Protein 9DTW (pdb70)

GO terms:
  GO:0004155 6,7-dihydropteridine reductase activity (F, IDA)
  GO:0004155 6,7-dihydropteridine reductase activity (F, EXP)
  GO:0004155 6,7-dihydropteridine reductase activity (F, TAS)
  GO:0051066 dihydrobiopterin metabolic process (P, TAS)
  GO:0006520 amino acid metabolic process (P, TAS)
  GO:0005739 mitochondrion (C, HTP)
  GO:0005829 cytosol (C, TAS)
  GO:0005737 cytoplasm (C, IDA)
  GO:0009055 electron transfer activity (F, TAS)
  GO:0070062 extracellular exosome (C, HDA)

Sequence (342 aa):
ARRRVLVYGGRGALGSRCVQAFRARNWWVASVDVVENEEASASIIVKMTDSFTEQADQVTAEVGKLLGEEKVDAILCVAGGWAGGNAKSKSLFKNCDLMWKQSIWTSTISSHLATKHLKEGGLLTLAGAKAALDGTPGMIGYGMAKGAVHQLCQSLAGKNSGMPPGAAAIAVLPVTLDTPMNRKSMPEADFSSWTPLEFLVETFHDWITGKNRPSSGSLIQVVTTEGRTELTPAYFGVQVETISPGDGRTFPKRGQTCVVHYTGMLEDGKKFDSSRDRNKPFKFMLGKQEVIRGWEEEGVAQMSVGQRAKLTISPDYAYGATGHPGIIPPHATLVFDVELLKLE

Radius of gyration: 20.74 Å; Cα contacts (8 Å, |Δi|>4): 786; chains: 2; bounding box: 37×55×55 Å

InterPro domains:
  IPR002347 Short-chain dehydrogenase/reductase SDR [PF00106] (13-194)
  IPR020904 Short-chain dehydrogenase/reductase, conserved site [PS00061] (137-165)
  IPR036291 NAD(P)-binding domain superfamily [SSF51735] (10-230)

B-factor: mean 32.88, std 10.41, range [16.03, 82.31]

Solvent-accessible surface area: 16368 Å² total; per-residue (Å²): 51,156,52,0,0,0,5,6,0,116,36,47,19,1,24,88,0,0,73,28,0,88,93,115,118,18,71,0,0,0,0,24,80,21,17,5,152,86,15,54,24,21,7,1,11,88,125,29,123,46,66,91,70,13,14,100,36,0,22,68,29,0,19,146,59,9,41,167,93,92,0,25,0,1,0,1,22,21,38,27,154,17,20,22,78,69,166,39,189,46,28,167,100,22,6,56,62,4,92,45,65,2,55,30,16,3,58,4,0,8,92,0,0,45,88,10,3,62,129,34,4,0,0,1,1,20,4,2,75,42,17,61,113,70,19,104,45,41,46,6,29,8,115,0,10,22,43,1,2,90,37,0,54,52,14,45,35,181,140,40,42,29,20,89,65,15,5,0,0,0,8,0,23,91,30,32,30,12,101,63,41,108,115,76,92,79,162,39,81,60,38,47,10,1,37,7,94,55,1,4,82,13,2,26,40,5,14,69,53,119,120,62,28,84,39,10,19,1,7,22,1,48,6,67,133,49,155,23,106,62,60,65,16,189,152,50,18,93,46,109,84,81,46,110,23,54,54,189,55,84,17,133,136,47,54,20,0,2,0,26,25,27,0,35,24,132,120,45,114,99,33,38,4,2,82,97,133,142,147,43,74,107,4,35,8,7,110,142,77,32,30,141,0,9,50,76,0,0,43,91,0,4,34,38,17,83,0,71,0,30,0,24,35,108,35,10,45,10,69,40,0,19,75,90,71,6,57,76,135,13,29,0,21,15,24,0,43,0,59,102,31,104

Secondary structure (DSSP, 8-state):
--EEEEETTTSHHHHHHHHHHHHTT-EEEEEESS--TTSSEEEEPPP-S-HHHHHHHHHHHHHHHHTT--EEEEEE-------B-TT-TTHHHHHHHHIIIIIIHHHHHHHHHHHHEEEEEEEEEE--GGGGS--TTBHHHHHHHHHHHHHHHHHHSTTSSPPTT-EEEEEEES-EE-HHHHHHSTTS-GGGSEEHHHHHHHHHHHHHTSSPPPTT-EEEEEEETTEEEEEEE--/-EEEEEEE---SS----TTPEEEEEEEEEETT--EEEEGGGGT--EEEETTSS-S-HHHHHHHTT--TT-EEEEEE-GGGTTTTT-BTTTB-TT--EEEEEEEEEE-

Foldseek 3Di:
DAEEEEEACVDQLNVVLLVVCVVVVHQYEYEECDADVSHNYYHHFDDDPDLCVRLVRVLVVVCVVQVQAAGQEYEHAWADADWAAPVDPCVVVLLSRRCVGAVSSLVSSLVCQLRGHDAQHEYEGEAAPVLVDDDRTHHSNSVRRVVSLVVQQLCLDDPSSHHHNYAYEYEHEHAADDPVCCVVPVPDDCQFHHYSVVVSVVVVCCSVVHPNDHRSWHWYWTGDRNDTDTDTDDD/DKDKAFPDAAPVPAADDAPKKWWKWKWKAFPVRHTQDTVVVVVGTDIDGAPPPPFFQQCNVHRRPGHAQIWIKMWAWCNRHVAQPFDPPGGHGRITMIMTMHRHDID

Nearest PDB structures (foldseek):
  1dhr-assembly1_A  TM=1.002E+00  e=6.378E-47  Rattus norvegicus
  1hdr-assembly1_A-2  TM=1.001E+00  e=1.114E-46  Homo sapiens
  1ooe-assembly1_B  TM=9.737E-01  e=4.172E-34  Caenorhabditis elegans
  8b5t-assembly1_A  TM=9.105E-01  e=4.402E-26  Leishmania major
  8b5t-assembly2_C  TM=9.312E-01  e=1.263E-25  Leishmania major

Organism: Homo sapiens (NCBI:txid9606)

Structure (mmCIF, N/CA/C/O backbone):
data_9DTW
#
_entry.id   9DTW
#
_cell.length_a   109.937
_cell.length_b   61.416
_cell.length_c   69.971
_cell.angle_alpha   90.00
_cell.angle_beta   90.00
_cell.angle_gamma   90.00
#
_symmetry.space_group_name_H-M   'P 21 21 2'
#
loop_
_entity.id
_entity.type
_entity.pdbx_description
1 polymer 'Dihydropteridine reductase'
2 polymer 'Peptidyl-prolyl cis-trans isomerase FKBP1A'
3 non-polymer GLYCEROL
4 non-polymer 'CHLORIDE ION'
5 non-polymer (2S)-N-[(2R)-1-({[(1R)-6-(4-[(4S)-5,6-dihydro[1,2,4]triazolo[1,5-a]pyrazin-7(8H)-yl]-6-{[(1S)-3-methyl-1-(1H-1,2,4-triazol-3-yl)butyl]amino}-1,3,5-triazin-2-yl)-6-azaspiro[2.5]octan-1-yl]methyl}amino)-4-(4-methoxyphenyl)-1-oxobutan-2-yl]-1-(3,3-dimethyl-2-oxopentanoyl)piperidine-2-carboxamide
6 water water
#
loop_
_atom_site.group_PDB
_atom_site.id
_atom_site.type_symbol
_atom_site.label_atom_id
_atom_site.label_alt_id
_atom_site.label_comp_id
_atom_site.label_asym_id
_atom_site.label_entity_id
_atom_site.label_seq_id
_atom_site.pdbx_PDB_ins_code
_atom_site.Cartn_x
_atom_site.Cartn_y
_atom_site.Cartn_z
_atom_site.occupancy
_atom_site.B_iso_or_equiv
_atom_site.auth_seq_id
_atom_site.auth_comp_id
_atom_site.auth_asym_id
_atom_site.auth_atom_id
_atom_site.pdbx_PDB_model_num
ATOM 1 N N . ALA A 1 11 ? -25.968 12.545 -28.367 1.00 41.09 10 ALA A N 1
ATOM 2 C CA . ALA A 1 11 ? -25.363 12.658 -27.043 1.00 45.82 10 ALA A CA 1
ATOM 3 C C . ALA A 1 11 ? -26.121 11.964 -25.914 1.00 46.53 10 ALA A C 1
ATOM 4 O O . ALA A 1 11 ? -27.085 11.234 -26.135 1.00 54.78 10 ALA A O 1
ATOM 10 N N . ARG A 1 12 ? -25.580 12.131 -24.709 1.00 45.06 11 ARG A N 1
ATOM 11 C CA A ARG A 1 12 ? -26.212 11.672 -23.500 0.74 39.43 11 ARG A CA 1
ATOM 12 C CA B ARG A 1 12 ? -26.201 11.647 -23.494 0.26 39.42 11 ARG A CA 1
ATOM 13 C C . ARG A 1 12 ? -25.516 12.207 -22.261 1.00 31.41 11 ARG A C 1
ATOM 14 O O . ARG A 1 12 ? -26.224 12.607 -21.372 1.00 28.32 11 ARG A O 1
ATOM 55 N N . ARG A 1 13 ? -24.148 12.294 -22.212 1.00 26.88 12 ARG A N 1
ATOM 56 C CA . ARG A 1 13 ? -23.456 12.974 -21.101 1.00 25.35 12 ARG A CA 1
ATOM 57 C C . ARG A 1 13 ? -22.538 14.084 -21.598 1.00 24.79 12 ARG A C 1
ATOM 58 O O . ARG A 1 13 ? -21.687 13.835 -22.452 1.00 22.92 12 ARG A O 1
ATOM 79 N N . VAL A 1 14 ? -22.690 15.275 -21.043 1.00 21.53 13 VAL A N 1
ATOM 80 C CA . VAL A 1 14 ? -21.853 16.422 -21.419 1.00 22.46 13 VAL A CA 1
ATOM 81 C C . VAL A 1 14 ? -21.355 17.065 -20.149 1.00 21.98 13 VAL A C 1
ATOM 82 O O . VAL A 1 14 ? -22.108 17.277 -19.205 1.00 22.26 13 VAL A O 1
ATOM 95 N N . LEU A 1 15 ? -20.068 17.479 -20.145 1.00 21.44 14 LEU A N 1
ATOM 96 C CA . LEU A 1 15 ? -19.489 18.285 -19.053 1.00 20.42 14 LEU A CA 1
ATOM 97 C C . LEU A 1 15 ? -19.264 19.679 -19.655 1.00 20.83 14 LEU A C 1
ATOM 98 O O . LEU A 1 15 ? -18.592 19.794 -20.705 1.00 22.16 14 LEU A O 1
ATOM 114 N N . VAL A 1 16 ? -19.826 20.735 -19.050 1.00 18.61 15 VAL A N 1
ATOM 115 C CA . VAL A 1 16 ? -19.678 22.108 -19.505 1.00 18.52 15 VAL A CA 1
ATOM 116 C C . VAL A 1 16 ? -18.716 22.756 -18.528 1.00 19.57 15 VAL A C 1
ATOM 117 O O . VAL A 1 16 ? -19.030 22.981 -17.346 1.00 19.85 15 VAL A O 1
ATOM 130 N N . TYR A 1 17 ? -17.474 23.026 -19.005 1.00 18.90 16 TYR A N 1
ATOM 131 C CA . TYR A 1 17 ? -16.392 23.596 -18.184 1.00 18.77 16 TYR A CA 1
ATOM 132 C C . TYR A 1 17 ? -16.487 25.105 -18.354 1.00 19.37 16 TYR A C 1
ATOM 133 O O . TYR A 1 17 ? -16.228 25.618 -19.473 1.00 21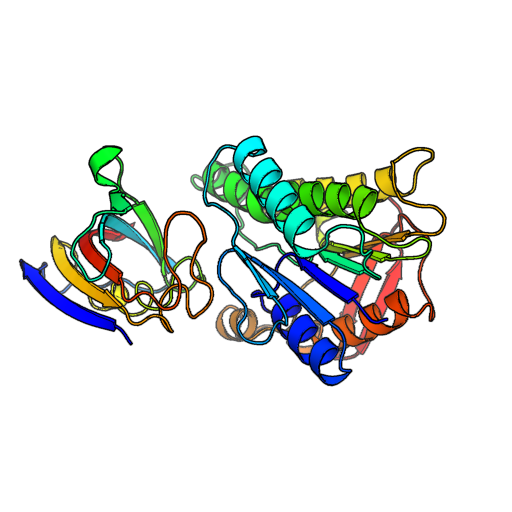.85 16 TYR A O 1
ATOM 151 N N . GLY A 1 18 ? -16.970 25.788 -17.292 1.00 19.04 17 GLY A N 1
ATOM 152 C CA . GLY A 1 18 ? -17.493 27.114 -17.431 1.00 19.15 17 GLY A CA 1
ATOM 153 C C . GLY A 1 18 ? -18.999 27.190 -17.471 1.00 21.07 17 GLY A C 1
ATOM 154 O O . GLY A 1 18 ? -19.588 28.091 -18.108 1.00 20.83 17 GLY A O 1
ATOM 158 N N . GLY A 1 19 ? -19.650 26.270 -16.761 1.00 19.77 18 GLY A N 1
ATOM 159 C CA . GLY A 1 19 ? -21.093 26.074 -16.876 1.00 21.69 18 GLY A CA 1
ATOM 160 C C . GLY A 1 19 ? -21.977 27.155 -16.337 1.00 19.69 18 GLY A C 1
ATOM 161 O O . GLY A 1 19 ? -23.183 27.098 -16.626 1.00 20.88 18 GLY A O 1
ATOM 165 N N . ARG A 1 20 ? -21.449 28.137 -15.614 1.00 20.07 19 ARG A N 1
ATOM 166 C CA . ARG A 1 20 ? -22.240 29.260 -15.171 1.00 22.88 19 ARG A CA 1
ATOM 167 C C . ARG A 1 20 ? -22.027 30.544 -15.939 1.00 25.17 19 ARG A C 1
ATOM 168 O O . ARG A 1 20 ? -22.754 31.524 -15.657 1.00 30.58 19 ARG A O 1
ATOM 189 N N . GLY A 1 21 ? -21.089 30.578 -16.859 1.00 23.09 20 GLY A N 1
ATOM 190 C CA . GLY A 1 21 ? -20.912 31.697 -17.773 1.00 25.95 20 GLY A CA 1
ATOM 191 C C . GLY A 1 21 ? -22.071 31.852 -18.725 1.00 24.61 20 GLY A C 1
ATOM 192 O O . GLY A 1 21 ? -22.997 31.068 -18.717 1.00 23.66 20 GLY A O 1
ATOM 196 N N . ALA A 1 22 ? -22.052 32.897 -19.539 1.00 25.70 21 ALA A N 1
ATOM 197 C CA . ALA A 1 22 ? -23.176 33.130 -20.449 1.00 24.14 21 ALA A CA 1
ATOM 198 C C . ALA A 1 22 ? -23.365 31.973 -21.415 1.00 26.00 21 ALA A C 1
ATOM 199 O O . ALA A 1 22 ? -24.442 31.369 -21.506 1.00 24.40 21 ALA A O 1
ATOM 206 N N . LEU A 1 23 ? -22.345 31.626 -22.178 1.00 24.54 22 LEU A N 1
ATOM 207 C CA . LEU A 1 23 ? -22.477 30.529 -23.116 1.00 22.09 22 LEU A CA 1
ATOM 208 C C . LEU A 1 23 ? -22.681 29.206 -22.371 1.00 22.40 22 LEU A C 1
ATOM 209 O O . LEU A 1 23 ? -23.540 28.369 -22.761 1.00 20.93 22 LEU A O 1
ATOM 225 N N . GLY A 1 24 ? -21.957 28.966 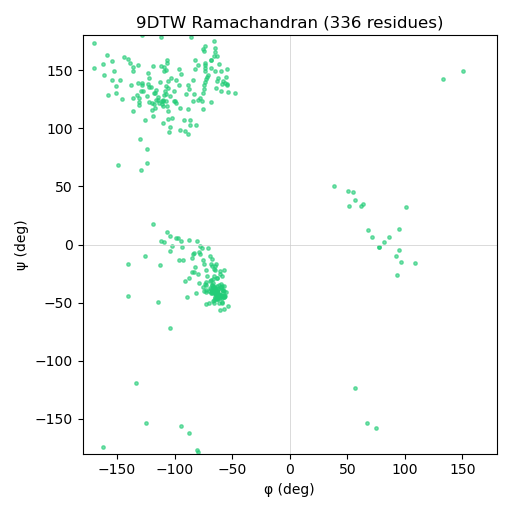-21.293 1.00 22.33 23 GLY A N 1
ATOM 226 C CA . GLY A 1 24 ? -22.096 27.698 -20.626 1.00 21.29 23 GLY A CA 1
ATOM 227 C C . GLY A 1 24 ? -23.458 27.513 -19.996 1.00 21.08 23 GLY A C 1
ATOM 228 O O . GLY A 1 24 ? -23.979 26.385 -20.076 1.00 22.02 23 GLY A O 1
ATOM 232 N N . SER A 1 25 ? -24.076 28.586 -19.507 1.00 21.54 24 SER A N 1
ATOM 233 C CA . SER A 1 25 ? -25.418 28.463 -18.950 1.00 21.25 24 SER A CA 1
ATOM 234 C C . SER A 1 25 ? -26.402 28.103 -20.041 1.00 23.62 24 SER A C 1
ATOM 235 O O . SER A 1 25 ? -27.337 27.280 -19.837 1.00 23.61 24 SER A O 1
ATOM 243 N N . ARG A 1 26 ? -26.244 28.667 -21.244 1.00 22.80 25 ARG A N 1
ATOM 244 C CA . ARG A 1 26 ? -27.143 28.291 -22.347 1.00 22.07 25 ARG A CA 1
ATOM 245 C C . ARG A 1 26 ? -26.943 26.851 -22.778 1.00 24.29 25 ARG A C 1
ATOM 246 O O . ARG A 1 26 ? -27.923 26.165 -23.133 1.00 26.23 25 ARG A O 1
ATOM 267 N N . CYS A 1 27 ? -25.733 26.356 -22.763 1.00 22.08 26 CYS A N 1
ATOM 268 C CA . CYS A 1 27 ? -25.470 24.965 -23.066 1.00 24.93 26 CYS A CA 1
ATOM 269 C C . CYS A 1 27 ? -26.162 24.063 -22.040 1.00 27.31 26 CYS A C 1
ATOM 270 O O . CYS A 1 27 ? -26.774 23.042 -22.410 1.00 24.16 26 CYS A O 1
ATOM 278 N N . VAL A 1 28 ? -26.050 24.401 -20.758 1.00 23.70 27 VAL A N 1
ATOM 279 C CA . VAL A 1 28 ? -26.691 23.580 -19.715 1.00 23.49 27 VAL A CA 1
ATOM 280 C C . VAL A 1 28 ? -28.181 23.546 -19.948 1.00 24.40 27 VAL A C 1
ATOM 281 O O . VAL A 1 28 ? -28.791 22.457 -19.994 1.00 25.92 27 VAL A O 1
ATOM 294 N N . GLN A 1 29 ? -28.761 24.691 -20.207 1.00 23.66 28 GLN A N 1
ATOM 295 C CA . GLN A 1 29 ? -30.228 24.728 -20.406 1.00 24.86 28 GLN A CA 1
ATOM 296 C C . GLN A 1 29 ? -30.628 23.934 -21.637 1.00 30.29 28 GLN A C 1
ATOM 297 O O . GLN A 1 29 ? -31.558 23.102 -21.614 1.00 27.51 28 GLN A O 1
ATOM 311 N N . ALA A 1 30 ? -29.933 24.131 -22.749 1.00 26.96 29 ALA A N 1
ATOM 312 C CA . ALA A 1 30 ? -30.392 23.508 -23.981 1.00 28.58 29 ALA A CA 1
ATOM 313 C C . ALA A 1 30 ? -30.220 22.017 -23.911 1.00 29.04 29 ALA A C 1
ATOM 314 O O . ALA A 1 30 ? -31.067 21.265 -24.420 1.00 30.29 29 ALA A O 1
ATOM 321 N N . PHE A 1 31 ? -29.164 21.546 -23.322 1.00 25.16 30 PHE A N 1
ATOM 322 C CA . PHE A 1 31 ? -28.827 20.142 -23.278 1.00 25.88 30 PHE A CA 1
ATOM 323 C C . PHE A 1 31 ? -29.722 19.438 -22.269 1.00 29.16 30 PHE A C 1
ATOM 324 O O . PHE A 1 31 ? -30.170 18.312 -22.544 1.00 27.03 30 PHE A O 1
ATOM 341 N N . ARG A 1 32 ? -30.027 20.109 -21.173 1.00 25.88 31 ARG A N 1
ATOM 342 C CA . ARG A 1 32 ? -31.043 19.528 -20.280 1.00 26.56 31 ARG A CA 1
ATOM 343 C C . ARG A 1 32 ? -32.391 19.465 -20.962 1.00 25.97 31 ARG A C 1
ATOM 344 O O . ARG A 1 32 ? -33.163 18.526 -20.694 1.00 28.32 31 ARG A O 1
ATOM 365 N N . ALA A 1 33 ? -32.758 20.437 -21.782 1.00 24.47 32 ALA A N 1
ATOM 366 C CA . ALA A 1 33 ? -34.049 20.368 -22.512 1.00 24.08 32 ALA A CA 1
ATOM 367 C C . ALA A 1 33 ? -34.120 19.157 -23.433 1.00 29.74 32 ALA A C 1
ATOM 368 O O . ALA A 1 33 ? -35.235 18.702 -23.776 1.00 30.81 32 ALA A O 1
ATOM 375 N N . ARG A 1 34 ? -32.994 18.644 -23.891 1.00 26.99 33 ARG A N 1
ATOM 376 C CA . ARG A 1 34 ? -32.913 17.412 -24.682 1.00 28.41 33 ARG A CA 1
ATOM 377 C C . ARG A 1 34 ? -32.802 16.178 -23.811 1.00 25.80 33 ARG A C 1
ATOM 378 O O . ARG A 1 34 ? -32.490 15.086 -24.309 1.00 28.83 33 ARG A O 1
ATOM 399 N N . ASN A 1 35 ? -32.870 16.364 -22.488 1.00 25.67 34 ASN A N 1
ATOM 400 C CA . ASN A 1 35 ? -32.762 15.287 -21.499 1.00 29.25 34 ASN A CA 1
ATOM 401 C C . ASN A 1 35 ? -31.436 14.595 -21.492 1.00 26.85 34 ASN A C 1
ATOM 402 O O . ASN A 1 35 ? -31.244 13.443 -21.074 1.00 29.99 34 ASN A O 1
ATOM 413 N N . TRP A 1 36 ? -30.350 15.381 -21.762 1.00 27.59 35 TRP A N 1
ATOM 414 C CA . TRP A 1 36 ? -29.011 14.916 -21.553 1.00 29.41 35 TRP A CA 1
ATOM 415 C C . TRP A 1 36 ? -28.580 15.062 -20.089 1.00 22.77 35 TRP A C 1
ATOM 416 O O . TRP A 1 36 ? -29.110 15.925 -19.369 1.00 25.80 35 TRP A O 1
ATOM 437 N N . TRP A 1 37 ? -27.706 14.221 -19.648 1.00 24.61 36 TRP A N 1
ATOM 438 C CA . TRP A 1 37 ? -27.048 14.398 -18.348 1.00 23.08 36 TRP A CA 1
ATOM 439 C C . TRP A 1 37 ? -25.957 15.474 -18.531 1.00 26.23 36 TRP A C 1
ATOM 440 O O . TRP A 1 37 ? -25.140 15.368 -19.469 1.00 24.42 36 TRP A O 1
ATOM 461 N N . VAL A 1 38 ? -25.997 16.503 -17.692 1.00 23.74 37 VAL A N 1
ATOM 462 C CA . VAL A 1 38 ? -25.114 17.685 -17.842 1.00 20.20 37 VAL A CA 1
ATOM 463 C C . VAL A 1 38 ? -24.463 18.011 -16.549 1.00 22.16 37 VAL A C 1
ATOM 464 O O . VAL A 1 38 ? -25.126 18.330 -15.563 1.00 23.48 37 VAL A O 1
ATOM 477 N N . ALA A 1 39 ? -23.140 18.037 -16.534 1.00 22.18 38 ALA A N 1
ATOM 478 C CA . ALA A 1 39 ? -22.400 18.466 -15.357 1.00 21.99 38 ALA A CA 1
ATOM 479 C C . ALA A 1 39 ? -21.850 19.868 -15.650 1.00 23.98 38 ALA A C 1
ATOM 480 O O . ALA A 1 39 ? -21.371 20.125 -16.760 1.00 23.33 38 ALA A O 1
ATOM 487 N N . SER A 1 40 ? -21.871 20.730 -14.652 1.00 22.19 39 SER A N 1
ATOM 488 C CA . SER A 1 40 ? -21.235 22.061 -14.738 1.00 21.19 39 SER A CA 1
ATOM 489 C C . SER A 1 40 ? -20.005 22.091 -13.875 1.00 22.81 39 SER A C 1
ATOM 490 O O . SER A 1 40 ? -20.063 21.650 -12.734 1.00 21.09 39 SER A O 1
ATOM 498 N N . VAL A 1 41 ? -18.870 22.589 -14.408 1.00 18.40 40 VAL A N 1
ATOM 499 C CA . VAL A 1 41 ? -17.691 22.917 -13.591 1.00 19.80 40 VAL A CA 1
ATOM 500 C C . VAL A 1 41 ? -17.538 24.434 -13.662 1.00 18.65 40 VAL A C 1
ATOM 501 O O . VAL A 1 41 ? -17.460 25.012 -14.757 1.00 21.32 40 VAL A O 1
ATOM 514 N N . ASP A 1 42 ? -17.557 25.107 -12.523 1.00 19.26 41 ASP A N 1
ATOM 515 C CA . ASP A 1 42 ? -17.430 26.577 -12.481 1.00 19.36 41 ASP A CA 1
ATOM 516 C C . ASP A 1 42 ? -17.051 27.001 -11.070 1.00 21.79 41 ASP A C 1
ATOM 517 O O . ASP A 1 42 ? -16.802 26.171 -10.219 1.00 20.32 41 ASP A O 1
ATOM 526 N N . VAL A 1 43 ? -17.009 28.313 -10.844 1.00 20.66 42 VAL A N 1
ATOM 527 C CA . VAL A 1 43 ? -16.662 28.845 -9.534 1.00 22.18 42 VAL A CA 1
ATOM 528 C C . VAL A 1 43 ? -17.825 28.775 -8.553 1.00 20.32 42 VAL A C 1
ATOM 529 O O . VAL A 1 43 ? -17.642 29.054 -7.355 1.00 21.09 42 VAL A O 1
ATOM 542 N N . VAL A 1 44 ? -18.990 28.380 -9.021 1.00 20.97 43 VAL A N 1
ATOM 543 C CA . VAL A 1 44 ? -20.208 28.263 -8.199 1.00 21.52 43 VAL A CA 1
ATOM 544 C C . VAL A 1 44 ? -21.099 27.307 -8.972 1.00 23.40 43 VAL A C 1
ATOM 545 O O . VAL A 1 44 ? -20.885 27.056 -10.182 1.00 21.37 43 VAL A O 1
ATOM 558 N N . GLU A 1 45 ? -22.098 26.757 -8.296 1.00 21.80 44 GLU A N 1
ATOM 559 C CA . GLU A 1 45 ? -22.932 25.751 -8.950 1.00 21.00 44 GLU A CA 1
ATOM 560 C C . GLU A 1 45 ? -23.708 26.324 -10.089 1.00 20.92 44 GLU A C 1
ATOM 561 O O . GLU A 1 45 ? -23.980 27.532 -10.157 1.00 22.72 44 GLU A O 1
ATOM 573 N N . ASN A 1 46 ? -24.278 25.441 -10.947 1.00 21.19 45 ASN A N 1
ATOM 574 C CA . ASN A 1 46 ? -25.343 25.831 -11.847 1.00 22.24 45 ASN A CA 1
ATOM 575 C C . ASN A 1 46 ? -26.517 24.950 -11.424 1.00 22.72 45 ASN A C 1
ATOM 576 O O . ASN A 1 46 ? -26.493 23.746 -11.705 1.00 23.30 45 ASN A O 1
ATOM 587 N N . GLU A 1 47 ? -27.533 25.577 -10.824 1.00 24.00 46 GLU A N 1
ATOM 588 C CA . GLU A 1 47 ? -28.671 24.827 -10.289 1.00 24.52 46 GLU A CA 1
ATOM 589 C C . GLU A 1 47 ? -29.448 24.111 -11.358 1.00 24.15 46 GLU A C 1
ATOM 590 O O . GLU A 1 47 ? -30.252 23.188 -11.049 1.00 24.16 46 GLU A O 1
ATOM 602 N N . GLU A 1 48 ? -29.295 24.457 -12.654 1.00 22.57 47 GLU A N 1
ATOM 603 C CA . GLU A 1 48 ? -29.972 23.773 -13.746 1.00 20.97 47 GLU A CA 1
ATOM 604 C C . GLU A 1 48 ? -29.271 22.514 -14.175 1.00 22.42 47 GLU A C 1
ATOM 605 O O . GLU A 1 48 ? -29.803 21.722 -14.919 1.00 24.39 47 GLU A O 1
ATOM 617 N N . ALA A 1 49 ? -28.001 22.367 -13.840 1.00 21.59 48 ALA A N 1
ATOM 618 C CA . ALA A 1 49 ? -27.235 21.209 -14.243 1.00 21.99 48 ALA A CA 1
ATOM 619 C C . ALA A 1 49 ? -27.632 19.972 -13.447 1.00 26.71 48 ALA A C 1
ATOM 620 O O . ALA A 1 49 ? -28.092 20.074 -12.314 1.00 25.40 48 ALA A O 1
ATOM 627 N N . SER A 1 50 ? -27.421 18.809 -14.039 1.00 22.48 49 SER A N 1
ATOM 628 C CA . SER A 1 50 ? -27.576 17.539 -13.333 1.00 22.70 49 SER A CA 1
ATOM 629 C C . SER A 1 50 ? -26.697 17.459 -12.099 1.00 25.08 49 SER A C 1
ATOM 630 O O . SER A 1 50 ? -27.104 16.940 -11.052 1.00 25.89 49 SER A O 1
ATOM 638 N N . ALA A 1 51 ? -25.458 17.967 -12.184 1.00 22.37 50 ALA A N 1
ATOM 639 C CA . ALA A 1 51 ? -24.483 17.960 -11.113 1.00 22.30 50 ALA A CA 1
ATOM 640 C C . ALA A 1 51 ? -23.557 19.149 -11.334 1.00 21.35 50 ALA A C 1
ATOM 641 O O . ALA A 1 51 ? -23.376 19.568 -12.466 1.00 23.90 50 ALA A O 1
ATOM 648 N N . SER A 1 52 ? -23.057 19.681 -10.240 1.00 21.34 51 SER A N 1
ATOM 649 C CA . SER A 1 52 ? -22.134 20.784 -10.275 1.00 21.42 51 SER A CA 1
ATOM 650 C C . SER A 1 52 ? -20.884 20.511 -9.467 1.00 22.12 51 SER A C 1
ATOM 651 O O . SER A 1 52 ? -20.939 20.025 -8.340 1.00 24.42 51 SER A O 1
ATOM 659 N N . ILE A 1 53 ? -19.716 20.884 -10.038 1.00 21.43 52 ILE A N 1
ATOM 660 C CA . ILE A 1 53 ? -18.407 20.861 -9.409 1.00 20.56 52 ILE A CA 1
ATOM 661 C C . ILE A 1 53 ? -17.874 22.297 -9.317 1.00 19.93 52 ILE A C 1
ATOM 662 O O . ILE A 1 53 ? -18.170 23.129 -10.193 1.00 21.02 52 ILE A O 1
ATOM 678 N N . ILE A 1 54 ? -17.382 22.615 -8.131 1.00 21.53 53 ILE A N 1
ATOM 679 C CA . ILE A 1 54 ? -16.993 23.981 -7.777 1.00 20.12 53 ILE A CA 1
ATOM 680 C C . ILE A 1 54 ? -15.475 24.026 -7.639 1.00 21.39 53 ILE A C 1
ATOM 681 O O . ILE A 1 54 ? -14.850 23.256 -6.888 1.00 23.24 53 ILE A O 1
ATOM 697 N N . VAL A 1 55 ? -14.823 24.930 -8.412 1.00 20.88 54 VAL A N 1
ATOM 698 C CA . VAL A 1 55 ? -13.395 25.028 -8.469 1.00 21.15 54 VAL A CA 1
ATOM 699 C C . VAL A 1 55 ? -12.876 25.871 -7.323 1.00 23.46 54 VAL A C 1
ATOM 700 O O . VAL A 1 55 ? -13.458 26.888 -6.991 1.00 24.86 54 VAL A O 1
ATOM 713 N N . LYS A 1 56 ? -11.751 25.460 -6.780 1.00 22.66 55 LYS A N 1
ATOM 714 C CA . LYS A 1 56 ? -11.067 26.203 -5.692 1.00 25.25 55 LYS A CA 1
ATOM 715 C C . LYS A 1 56 ? -10.341 27.451 -6.198 1.00 23.28 55 LYS A C 1
ATOM 716 O O . LYS A 1 56 ? -9.596 27.412 -7.163 1.00 21.89 55 LYS A O 1
ATOM 735 N N . MET A 1 57 ? -10.583 28.576 -5.525 1.00 24.07 56 MET A N 1
ATOM 736 C CA . MET A 1 57 ? -9.820 29.794 -5.762 1.00 25.91 56 MET A CA 1
ATOM 737 C C . MET A 1 57 ? -8.456 29.673 -5.131 1.00 23.40 56 MET A C 1
ATOM 738 O O . MET A 1 57 ? -8.310 29.479 -3.907 1.00 27.28 56 MET A O 1
ATOM 752 N N . THR A 1 58 ? -7.435 29.701 -5.983 1.00 22.01 57 THR A N 1
ATOM 753 C CA . THR A 1 58 ? -6.082 29.499 -5.513 1.00 20.88 57 THR A CA 1
ATOM 754 C C . THR A 1 58 ? -5.122 30.023 -6.579 1.00 22.71 57 THR A C 1
ATOM 755 O O . THR A 1 58 ? -5.407 30.035 -7.778 1.00 23.78 57 THR A O 1
ATOM 766 N N . ASP A 1 59 ? -3.900 30.396 -6.128 1.00 20.44 58 ASP A N 1
ATOM 767 C CA . ASP A 1 59 ? -2.797 30.695 -7.053 1.00 20.78 58 ASP A CA 1
ATOM 768 C C . ASP A 1 59 ? -2.040 29.469 -7.488 1.00 20.39 58 ASP A C 1
ATOM 769 O O . ASP A 1 59 ? -1.214 29.578 -8.420 1.00 23.40 58 ASP A O 1
ATOM 778 N N . SER A 1 60 ? -2.263 28.324 -6.855 1.00 20.32 59 SER A N 1
ATOM 779 C CA . SER A 1 60 ? -1.585 27.101 -7.198 1.00 21.90 59 SER A CA 1
ATOM 780 C C . SER A 1 60 ? -2.345 26.383 -8.319 1.00 20.44 59 SER A C 1
ATOM 781 O O . SER A 1 60 ? -3.448 25.855 -8.073 1.00 21.61 59 SER A O 1
ATOM 789 N N . PHE A 1 61 ? -1.800 26.394 -9.551 1.00 21.31 60 PHE A N 1
ATOM 790 C CA . PHE A 1 61 ? -2.429 25.660 -10.646 1.00 21.30 60 PHE A CA 1
ATOM 791 C C . PHE A 1 61 ? -2.557 24.185 -10.317 1.00 21.72 60 PHE A C 1
ATOM 792 O O . PHE A 1 61 ? -3.642 23.593 -10.499 1.00 20.40 60 PHE A O 1
ATOM 809 N N . THR A 1 62 ? -1.522 23.573 -9.776 1.00 21.85 61 THR A N 1
ATOM 810 C CA . THR A 1 62 ? -1.650 22.144 -9.443 1.00 21.35 61 THR A CA 1
ATOM 811 C C . THR A 1 62 ? -2.697 21.891 -8.390 1.00 23.20 61 THR A C 1
ATOM 812 O O . THR A 1 62 ? -3.438 20.905 -8.467 1.00 23.51 61 THR A O 1
ATOM 823 N N . GLU A 1 63 ? -2.858 22.775 -7.411 1.00 22.35 62 GLU A N 1
ATOM 824 C CA . GLU A 1 63 ? -3.915 22.559 -6.452 1.00 23.98 62 GLU A CA 1
ATOM 825 C C . GLU A 1 63 ? -5.281 22.561 -7.119 1.00 22.81 62 GLU A C 1
ATOM 826 O O . GLU A 1 63 ? -6.133 21.707 -6.846 1.00 24.02 62 GLU A O 1
ATOM 838 N N . GLN A 1 64 ? -5.559 23.578 -7.920 1.00 20.53 63 GLN A N 1
ATOM 839 C CA . GLN A 1 64 ? -6.856 23.668 -8.563 1.00 19.79 63 GLN A CA 1
ATOM 840 C C . GLN A 1 64 ? -7.032 22.475 -9.511 1.00 18.92 63 GLN A C 1
ATOM 841 O O . GLN A 1 64 ? -8.088 21.848 -9.519 1.00 20.48 63 GLN A O 1
ATOM 855 N N . ALA A 1 65 ? -6.042 22.158 -10.315 1.00 19.86 64 ALA A N 1
ATOM 856 C CA . ALA A 1 65 ? -6.198 21.111 -11.329 1.00 20.10 64 ALA A CA 1
ATOM 857 C C . ALA A 1 65 ? -6.363 19.728 -10.682 1.00 21.67 64 ALA A C 1
ATOM 858 O O . ALA A 1 65 ? -7.221 18.943 -11.122 1.00 21.28 64 ALA A O 1
ATOM 865 N N . ASP A 1 66 ? -5.593 19.465 -9.603 1.00 22.99 65 ASP A N 1
ATOM 866 C CA . ASP A 1 66 ? -5.725 18.153 -8.936 1.00 24.49 65 ASP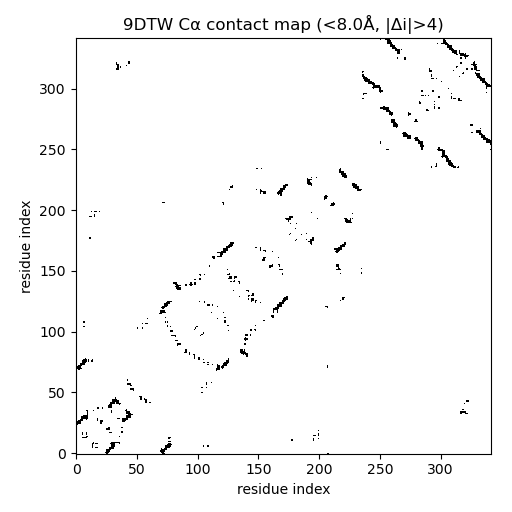 A CA 1
ATOM 867 C C . ASP A 1 66 ? -7.087 18.009 -8.318 1.00 24.33 65 ASP A C 1
ATOM 868 O O . ASP A 1 66 ? -7.707 16.919 -8.380 1.00 24.87 65 ASP A O 1
ATOM 877 N N . GLN A 1 67 ? -7.611 19.101 -7.737 1.00 22.94 66 GLN A N 1
ATOM 878 C CA . GLN A 1 67 ? -8.905 19.084 -7.055 1.00 23.68 66 GLN A CA 1
ATOM 879 C C . GLN A 1 67 ? -10.033 18.851 -8.047 1.00 23.47 66 GLN A C 1
ATOM 880 O O . GLN A 1 67 ? -10.939 18.009 -7.833 1.00 24.72 66 GLN A O 1
ATOM 894 N N . VAL A 1 68 ? -10.044 19.595 -9.160 1.00 22.24 67 VAL A N 1
ATOM 895 C CA . VAL A 1 68 ? -11.086 19.375 -10.150 1.00 21.40 67 VAL A CA 1
ATOM 896 C C . VAL A 1 68 ? -10.997 17.979 -10.720 1.00 22.07 67 VAL A C 1
ATOM 897 O O . VAL A 1 68 ? -12.005 17.311 -10.887 1.00 22.00 67 VAL A O 1
ATOM 910 N N . THR A 1 69 ? -9.817 17.526 -11.036 1.00 22.49 68 THR A N 1
ATOM 911 C CA . THR A 1 69 ? -9.650 16.208 -11.631 1.00 22.78 68 THR A CA 1
ATOM 912 C C . THR A 1 69 ? -10.184 15.120 -10.690 1.00 25.52 68 THR A C 1
ATOM 913 O O . THR A 1 69 ? -10.875 14.198 -11.154 1.00 26.01 68 THR A O 1
ATOM 924 N N . ALA A 1 70 ? -9.853 15.227 -9.398 1.00 24.03 69 ALA A N 1
ATOM 925 C CA . ALA A 1 70 ? -10.352 14.243 -8.421 1.00 26.93 69 ALA A CA 1
ATOM 926 C C . ALA A 1 70 ? -11.874 14.283 -8.337 1.00 28.45 69 ALA A C 1
ATOM 927 O O . ALA A 1 70 ? -12.527 13.233 -8.290 1.00 29.52 69 ALA A O 1
ATOM 934 N N . GLU A 1 71 ? -12.471 15.489 -8.326 1.00 24.81 70 GLU A N 1
ATOM 935 C CA . GLU A 1 71 ? -13.907 15.608 -8.160 1.00 25.21 70 GLU A CA 1
ATOM 936 C C . GLU A 1 71 ? -14.630 15.113 -9.386 1.00 25.95 70 GLU A C 1
ATOM 937 O O . GLU A 1 71 ? -15.662 14.410 -9.269 1.00 26.14 70 GLU A O 1
ATOM 949 N N . VAL A 1 72 ? -14.136 15.404 -10.582 1.00 25.47 71 VAL A N 1
ATOM 950 C CA . VAL A 1 72 ? -14.759 14.912 -11.791 1.00 24.55 71 VAL A CA 1
ATOM 951 C C . VAL A 1 72 ? -14.619 13.410 -11.864 1.00 26.03 71 VAL A C 1
ATOM 952 O O . VAL A 1 72 ? -15.595 12.703 -12.231 1.00 27.05 71 VAL A O 1
ATOM 965 N N . GLY A 1 73 ? -13.503 12.877 -11.426 1.00 26.60 72 GLY A N 1
ATOM 966 C CA . GLY A 1 73 ? -13.333 11.447 -11.494 1.00 29.02 72 GLY A CA 1
ATOM 967 C C . GLY A 1 73 ? -14.289 10.758 -10.541 1.00 33.09 72 GLY A C 1
ATOM 968 O O . GLY A 1 73 ? -14.825 9.682 -10.858 1.00 31.96 72 GLY A O 1
ATOM 972 N N . LYS A 1 74 ? -14.551 11.364 -9.404 1.00 30.01 73 LYS A N 1
ATOM 973 C CA . LYS A 1 74 ? -15.502 10.737 -8.468 1.00 33.41 73 LYS A CA 1
ATOM 974 C C . LYS A 1 74 ? -16.936 10.847 -8.982 1.00 35.86 73 LYS A C 1
ATOM 975 O O . LYS A 1 74 ? -17.705 9.880 -8.883 1.00 34.37 73 LYS A O 1
ATOM 994 N N . LEU A 1 75 ? -17.318 11.989 -9.551 1.00 29.83 74 LEU A N 1
ATOM 995 C CA . LEU A 1 75 ? -18.635 12.132 -10.149 1.00 29.01 74 LEU A CA 1
ATOM 996 C C . LEU A 1 75 ? -18.901 11.093 -11.250 1.00 29.62 74 LEU A C 1
ATOM 997 O O . LEU A 1 75 ? -20.002 10.527 -11.317 1.00 30.75 74 LEU A O 1
ATOM 1013 N N . LEU A 1 76 ? -17.947 10.868 -12.151 1.00 29.90 75 LEU A N 1
ATOM 1014 C CA . LEU A 1 76 ? -18.157 10.008 -13.314 1.00 29.30 75 LEU A CA 1
ATOM 1015 C C . LEU A 1 76 ? -17.863 8.551 -13.046 1.00 33.17 75 LEU A C 1
ATOM 1016 O O . LEU A 1 76 ? -18.471 7.689 -13.708 1.00 35.44 75 LEU A O 1
ATOM 1032 N N . GLY A 1 77 ? -16.965 8.250 -12.136 1.00 32.98 76 GLY A N 1
ATOM 1033 C CA . GLY A 1 77 ? -16.479 6.893 -11.991 1.00 39.49 76 GLY A CA 1
ATOM 1034 C C . GLY A 1 77 ? -15.885 6.367 -13.278 1.00 42.33 76 GLY A C 1
ATOM 1035 O O . GLY A 1 77 ? -14.936 6.946 -13.833 1.00 40.84 76 GLY A O 1
ATOM 1039 N N . GLU A 1 78 ? -16.404 5.236 -13.768 1.00 40.72 77 GLU A N 1
ATOM 1040 C CA . GLU A 1 78 ? -15.954 4.652 -15.030 1.00 41.88 77 GLU A CA 1
ATOM 1041 C C . GLU A 1 78 ? -16.786 5.079 -16.220 1.00 40.58 77 GLU A C 1
ATOM 1042 O O . GLU A 1 78 ? -16.475 4.688 -17.344 1.00 43.97 77 GLU A O 1
ATOM 1054 N N . GLU A 1 79 ? -17.824 5.859 -16.016 1.00 36.83 78 GLU A N 1
ATOM 1055 C CA . GLU A 1 79 ? -18.635 6.330 -17.112 1.00 37.41 78 GLU A CA 1
ATOM 1056 C C . GLU A 1 79 ? -17.892 7.387 -17.919 1.00 38.92 78 GLU A C 1
ATOM 1057 O O . GLU A 1 79 ? -17.139 8.205 -17.369 1.00 39.83 78 GLU A O 1
ATOM 1069 N N . LYS A 1 80 ? -18.078 7.341 -19.204 1.00 33.95 79 LYS A N 1
ATOM 1070 C CA . LYS A 1 80 ? -17.441 8.249 -20.135 1.00 31.81 79 LYS A CA 1
ATOM 1071 C C . LYS A 1 80 ? -18.478 9.234 -20.635 1.00 31.01 79 LYS A C 1
ATOM 1072 O O . LYS A 1 80 ? -19.704 8.974 -20.667 1.00 31.70 79 LYS A O 1
ATOM 1091 N N . VAL A 1 81 ? -18.004 10.382 -21.079 1.00 27.82 80 VAL A N 1
ATOM 1092 C CA . VAL A 1 81 ? -18.840 11.438 -21.541 1.00 24.51 80 VAL A CA 1
ATOM 1093 C C . VAL A 1 81 ? -18.728 11.612 -23.058 1.00 25.22 80 VAL A C 1
ATOM 1094 O O . VAL A 1 81 ? -17.672 11.362 -23.679 1.00 27.14 80 VAL A O 1
ATOM 1107 N N . ASP A 1 82 ? -19.767 12.113 -23.659 1.00 26.93 81 ASP A N 1
ATOM 1108 C CA . ASP A 1 82 ? -19.774 12.360 -25.083 1.00 26.93 81 ASP A CA 1
ATOM 1109 C C . ASP A 1 82 ? -19.045 13.648 -25.448 1.00 28.23 81 ASP A C 1
ATOM 1110 O O . ASP A 1 82 ? -18.569 13.817 -26.597 1.00 27.05 81 ASP A O 1
ATOM 1119 N N . ALA A 1 83 ? -18.973 14.583 -24.510 1.00 23.09 82 ALA A N 1
ATOM 1120 C CA . ALA A 1 83 ? -18.390 15.868 -24.841 1.00 23.93 82 ALA A CA 1
ATOM 1121 C C . ALA A 1 83 ? -17.996 16.603 -23.581 1.00 24.24 82 ALA A C 1
ATOM 1122 O O . ALA A 1 83 ? -18.627 16.521 -22.510 1.00 22.29 82 ALA A O 1
ATOM 1129 N N . ILE A 1 84 ? -16.897 17.346 -23.742 1.00 20.93 83 ILE A N 1
ATOM 1130 C CA . ILE A 1 84 ? -16.455 18.365 -22.791 1.00 20.41 83 ILE A CA 1
ATOM 1131 C C . ILE A 1 84 ? -16.430 19.668 -23.522 1.00 20.06 83 ILE A C 1
ATOM 1132 O O . ILE A 1 84 ? -15.694 19.799 -24.540 1.00 21.50 83 ILE A O 1
ATOM 1148 N N . LEU A 1 85 ? -17.259 20.610 -23.133 1.00 19.60 84 LEU A N 1
ATOM 1149 C CA . LEU A 1 85 ? -17.332 21.922 -23.762 1.00 20.09 84 LEU A CA 1
ATOM 1150 C C . LEU A 1 85 ? -16.648 22.925 -22.859 1.00 19.67 84 LEU A C 1
ATOM 1151 O O . LEU A 1 85 ? -17.169 23.314 -21.802 1.00 20.04 84 LEU A O 1
ATOM 1167 N N . CYS A 1 86 ? -15.418 23.285 -23.175 1.00 20.83 85 CYS A N 1
ATOM 1168 C CA . CYS A 1 86 ? -14.670 24.225 -22.334 1.00 20.63 85 CYS A CA 1
ATOM 1169 C C . CYS A 1 86 ? -14.957 25.605 -22.867 1.00 21.72 85 CYS A C 1
ATOM 1170 O O . CYS A 1 86 ? -14.374 26.061 -23.862 1.00 22.41 85 CYS A O 1
ATOM 1178 N N . VAL A 1 87 ? -15.898 26.300 -22.234 1.00 20.18 86 VAL A N 1
ATOM 1179 C CA . VAL A 1 87 ? -16.419 27.565 -22.635 1.00 21.67 86 VAL A CA 1
ATOM 1180 C C . VAL A 1 87 ? -16.023 28.646 -21.694 1.00 24.16 86 VAL A C 1
ATOM 1181 O O . VAL A 1 87 ? -16.445 29.769 -21.880 1.00 29.67 86 VAL A O 1
ATOM 1194 N N . ALA A 1 88 ? -15.223 28.355 -20.668 1.00 23.69 87 ALA A N 1
ATOM 1195 C CA . ALA A 1 88 ? -14.783 29.424 -19.778 1.00 24.81 87 ALA A CA 1
ATOM 1196 C C . ALA A 1 88 ? -13.829 30.401 -20.470 1.00 24.53 87 ALA A C 1
ATOM 1197 O O . ALA A 1 88 ? -13.197 30.091 -21.442 1.00 26.95 87 ALA A O 1
ATOM 1204 N N . GLY A 1 89 ? -13.744 31.554 -19.931 1.00 28.35 88 GLY A N 1
ATOM 1205 C CA . GLY A 1 89 ? -12.874 32.600 -20.398 1.00 28.59 88 GLY A CA 1
ATOM 1206 C C . GLY A 1 89 ? -13.537 33.918 -20.060 1.00 30.97 88 GLY A C 1
ATOM 1207 O O . GLY A 1 89 ? -14.725 34.075 -20.099 1.00 32.87 88 GLY A O 1
ATOM 1211 N N . GLY A 1 90 ? -12.715 34.888 -19.814 1.00 34.34 89 GLY A N 1
ATOM 1212 C CA . GLY A 1 90 ? -13.249 36.202 -19.595 1.00 30.96 89 GLY A CA 1
ATOM 1213 C C . GLY A 1 90 ? -12.595 37.156 -20.542 1.00 31.01 89 GLY A C 1
ATOM 1214 O O . GLY A 1 90 ? -12.162 36.793 -21.642 1.00 35.19 89 GLY A O 1
ATOM 1218 N N . TRP A 1 91 ? -12.557 38.394 -20.144 1.00 27.67 90 TRP A N 1
ATOM 1219 C CA . TRP A 1 91 ? -11.872 39.367 -20.963 1.00 28.04 90 TRP A CA 1
ATOM 1220 C C . TRP A 1 91 ? -11.354 40.444 -20.020 1.00 28.41 90 TRP A C 1
ATOM 1221 O O . TRP A 1 91 ? -12.071 40.937 -19.146 1.00 32.80 90 TRP A O 1
ATOM 1242 N N . ALA A 1 92 ? -10.125 40.863 -20.230 1.00 27.86 91 ALA A N 1
ATOM 1243 C CA . ALA A 1 92 ? -9.589 41.979 -19.484 1.00 32.30 91 ALA A CA 1
ATOM 1244 C C . ALA A 1 92 ? -8.537 42.495 -20.441 1.00 35.78 91 ALA A C 1
ATOM 1245 O O . ALA A 1 92 ? -7.955 41.684 -21.170 1.00 34.73 91 ALA A O 1
ATOM 1252 N N . GLY A 1 93 ? -8.397 43.823 -20.534 1.00 31.60 92 GLY A N 1
ATOM 1253 C CA . GLY A 1 93 ? -7.612 44.469 -21.563 1.00 37.12 92 GLY A CA 1
ATOM 1254 C C . GLY A 1 93 ? -6.380 45.119 -20.966 1.00 34.11 92 GLY A C 1
ATOM 1255 O O . GLY A 1 93 ? -6.114 45.024 -19.785 1.00 39.47 92 GLY A O 1
ATOM 1259 N N . GLY A 1 94 ? -5.586 45.706 -21.855 1.00 32.21 93 GLY A N 1
ATOM 1260 C CA . GLY A 1 94 ? -4.520 46.556 -21.468 1.00 28.19 93 GLY A CA 1
ATOM 1261 C C . GLY A 1 94 ? -3.231 46.203 -22.235 1.00 27.48 93 GLY A C 1
ATOM 1262 O O . GLY A 1 94 ? -2.969 45.042 -22.568 1.00 27.41 93 GLY A O 1
ATOM 1266 N N . ASN A 1 95 ? -2.468 47.215 -22.597 1.00 25.47 94 ASN A N 1
ATOM 1267 C CA . ASN A 1 95 ? -1.200 47.027 -23.304 1.00 23.41 94 ASN A CA 1
ATOM 1268 C C . ASN A 1 95 ? -0.096 46.651 -22.327 1.00 22.12 94 ASN A C 1
ATOM 1269 O O . ASN A 1 95 ? -0.295 46.442 -21.142 1.00 23.30 94 ASN A O 1
ATOM 1280 N N . ALA A 1 96 ? 1.107 46.518 -22.874 1.00 23.93 95 ALA A N 1
ATOM 1281 C CA . ALA A 1 96 ? 2.212 45.980 -22.081 1.00 23.48 95 ALA A CA 1
ATOM 1282 C C . ALA A 1 96 ? 2.771 46.967 -21.071 1.00 24.61 95 ALA A C 1
ATOM 1283 O O . ALA A 1 96 ? 3.586 46.589 -20.228 1.00 24.39 95 ALA A O 1
ATOM 1290 N N . LYS A 1 97 ? 2.420 48.236 -21.196 1.00 25.51 96 LYS A N 1
ATOM 1291 C CA . LYS A 1 97 ? 2.850 49.254 -20.238 1.00 29.29 96 LYS A CA 1
ATOM 1292 C C . LYS A 1 97 ? 1.858 49.475 -19.126 1.00 28.87 96 LYS A C 1
ATOM 1293 O O . LYS A 1 97 ? 2.214 50.089 -18.111 1.00 30.98 96 LYS A O 1
ATOM 1312 N N . SER A 1 98 ? 0.622 48.956 -19.258 1.00 29.33 97 SER A N 1
ATOM 1313 C CA . SER A 1 98 ? -0.429 49.157 -18.278 1.00 31.82 97 SER A CA 1
ATOM 1314 C C . SER A 1 98 ? -0.060 48.757 -16.861 1.00 34.01 97 SER A C 1
ATOM 1315 O O . SER A 1 98 ? 0.556 47.704 -16.619 1.00 30.17 97 SER A O 1
ATOM 1323 N N . LYS A 1 99 ? -0.453 49.624 -15.905 1.00 38.35 98 LYS A N 1
ATOM 1324 C CA . LYS A 1 99 ? -0.246 49.275 -14.500 1.00 38.49 98 LYS A CA 1
ATOM 1325 C C . LYS A 1 99 ? -1.079 48.057 -14.083 1.00 31.21 98 LYS A C 1
ATOM 1326 O O . LYS A 1 99 ? -0.715 47.407 -13.095 1.00 34.85 98 LYS A O 1
ATOM 1345 N N . SER A 1 100 ? -2.101 47.717 -14.848 1.00 31.15 99 SER A N 1
ATOM 1346 C CA . SER A 1 100 ? -2.940 46.549 -14.568 1.00 31.75 99 SER A CA 1
ATOM 1347 C C . SER A 1 100 ? -2.500 45.304 -15.325 1.00 25.71 99 SER A C 1
ATOM 1348 O O . SER A 1 100 ? -3.191 44.267 -15.277 1.00 24.24 99 SER A O 1
ATOM 1356 N N . LEU A 1 101 ? -1.407 45.390 -16.072 1.00 24.98 100 LEU A N 1
ATOM 1357 C CA . LEU A 1 101 ? -0.998 44.267 -16.931 1.00 22.45 100 LEU A CA 1
ATOM 1358 C C . LEU A 1 101 ? -0.896 42.959 -16.146 1.00 21.98 100 LEU A C 1
ATOM 1359 O O . LEU A 1 101 ? -1.433 41.945 -16.571 1.00 21.32 100 LEU A O 1
ATOM 1375 N N . PHE A 1 102 ? -0.155 42.951 -15.053 1.00 22.68 101 PHE A N 1
ATOM 1376 C CA . PHE A 1 102 ? 0.133 41.689 -14.366 1.00 20.33 101 PHE A CA 1
ATOM 1377 C C . PHE A 1 102 ? -1.112 41.083 -13.765 1.00 21.93 101 PHE A C 1
ATOM 1378 O O . PHE A 1 102 ? -1.347 39.898 -13.943 1.00 21.36 101 PHE A O 1
ATOM 1395 N N . LYS A 1 103 ? -2.001 41.886 -13.187 1.00 21.36 102 LYS A N 1
ATOM 1396 C CA . LYS A 1 103 ? -3.220 41.324 -12.631 1.00 22.75 102 LYS A CA 1
ATOM 1397 C C . LYS A 1 103 ? -4.131 40.801 -13.732 1.00 24.14 102 LYS A C 1
ATOM 1398 O O . LYS A 1 103 ? -4.756 39.715 -13.622 1.00 22.08 102 LYS A O 1
ATOM 1417 N N . ASN A 1 104 ? -4.196 41.519 -14.856 1.00 21.32 103 ASN A N 1
ATOM 1418 C CA . ASN A 1 104 ? -5.082 41.107 -15.931 1.00 21.94 103 ASN A CA 1
ATOM 1419 C C . ASN A 1 104 ? -4.527 39.875 -16.626 1.00 19.63 103 ASN A C 1
ATOM 1420 O O . ASN A 1 104 ? -5.270 38.999 -17.050 1.00 20.47 103 ASN A O 1
ATOM 1431 N N . CYS A 1 105 ? -3.194 39.766 -16.734 1.00 20.65 104 CYS A N 1
ATOM 1432 C CA . CYS A 1 105 ? -2.610 38.559 -17.303 1.00 20.92 104 CYS A CA 1
ATOM 1433 C C . CYS A 1 105 ? -2.899 37.377 -16.404 1.00 19.29 104 CYS A C 1
ATOM 1434 O O . CYS A 1 105 ? -3.337 36.351 -16.903 1.00 19.38 104 CYS A O 1
ATOM 1442 N N . ASP A 1 106 ? -2.709 37.531 -15.113 1.00 19.58 105 ASP A N 1
ATOM 1443 C CA . ASP A 1 106 ? -3.027 36.435 -14.201 1.00 21.35 105 ASP A CA 1
ATOM 1444 C C . ASP A 1 106 ? -4.483 35.989 -14.359 1.00 21.03 105 ASP A C 1
ATOM 1445 O O . ASP A 1 106 ? -4.759 34.775 -14.456 1.00 21.97 105 ASP A O 1
ATOM 1454 N N . LEU A 1 107 ? -5.426 36.922 -14.445 1.00 20.89 106 LEU A N 1
ATOM 1455 C CA . LEU A 1 107 ? -6.806 36.560 -14.633 1.00 20.58 106 LEU A CA 1
ATOM 1456 C C . LEU A 1 107 ? -7.047 35.799 -15.903 1.00 19.11 106 LEU A C 1
ATOM 1457 O O . LEU A 1 107 ? -7.852 34.863 -15.941 1.00 19.67 106 LEU A O 1
ATOM 1473 N N . MET A 1 108 ? -6.437 36.248 -16.991 1.00 18.53 107 MET A N 1
ATOM 1474 C CA . MET A 1 108 ? -6.629 35.646 -18.284 1.00 18.77 107 MET A CA 1
ATOM 1475 C C . MET A 1 108 ? -6.031 34.247 -18.340 1.00 19.10 107 MET A C 1
ATOM 1476 O O . MET A 1 108 ? -6.609 33.324 -18.924 1.00 20.52 107 MET A O 1
ATOM 1490 N N . TRP A 1 109 ? -4.857 34.084 -17.778 1.00 19.56 108 TRP A N 1
ATOM 1491 C CA . TRP A 1 109 ? -4.250 32.761 -17.767 1.00 19.09 108 TRP A CA 1
ATOM 1492 C C . TRP A 1 109 ? -5.096 31.803 -16.926 1.00 20.27 108 TRP A C 1
ATOM 1493 O O . TRP A 1 109 ? -5.357 30.679 -17.377 1.00 18.47 108 TRP A O 1
ATOM 1514 N N . LYS A 1 110 ? -5.597 32.249 -15.795 1.00 19.70 109 LYS A N 1
ATOM 1515 C CA . LYS A 1 110 ? -6.462 31.376 -14.978 1.00 18.83 109 LYS A CA 1
ATOM 1516 C C . LYS A 1 110 ? -7.756 31.038 -15.692 1.00 20.37 109 LYS A C 1
ATOM 1517 O O . LYS A 1 110 ? -8.213 29.890 -15.673 1.00 20.56 109 LYS A O 1
ATOM 1536 N N . GLN A 1 111 ? -8.359 31.997 -16.389 1.00 18.12 110 GLN A N 1
ATOM 1537 C CA . GLN A 1 111 ? -9.676 31.735 -16.970 1.00 19.10 110 GLN A CA 1
ATOM 1538 C C . GLN A 1 111 ? -9.604 31.007 -18.292 1.00 19.97 110 GLN A C 1
ATOM 1539 O O . GLN A 1 111 ? -10.580 30.309 -18.650 1.00 20.34 110 GLN A O 1
ATOM 1553 N N . SER A 1 112 ? -8.479 31.081 -19.039 1.00 18.69 111 SER A N 1
ATOM 1554 C CA . SER A 1 112 ? -8.354 30.419 -20.330 1.00 18.56 111 SER A CA 1
ATOM 1555 C C . SER A 1 112 ? -7.310 29.306 -20.356 1.00 18.39 111 SER A C 1
ATOM 1556 O O . SER A 1 112 ? -7.558 28.259 -20.918 1.00 20.24 111 SER A O 1
ATOM 1564 N N . ILE A 1 113 ? -6.074 29.569 -19.876 1.00 17.91 112 ILE A N 1
ATOM 1565 C CA . ILE A 1 113 ? -5.022 28.548 -19.920 1.00 19.67 112 ILE A CA 1
ATOM 1566 C C . ILE A 1 113 ? -5.315 27.423 -18.937 1.00 16.55 112 ILE A C 1
ATOM 1567 O O . ILE A 1 113 ? -5.269 26.248 -19.298 1.00 18.76 112 ILE A O 1
ATOM 1583 N N . TRP A 1 114 ? -5.602 27.792 -17.694 1.00 18.09 113 TRP A N 1
ATOM 1584 C CA . TRP A 1 114 ? -5.813 26.766 -16.662 1.00 18.37 113 TRP A CA 1
ATOM 1585 C C . TRP A 1 114 ? -7.016 25.904 -17.028 1.00 18.72 113 TRP A C 1
ATOM 1586 O O . TRP A 1 114 ? -6.945 24.660 -16.954 1.00 18.85 113 TRP A O 1
ATOM 1607 N N . THR A 1 115 ? -8.080 26.549 -17.410 1.00 17.69 114 THR A N 1
ATOM 1608 C CA . THR A 1 115 ? -9.350 25.820 -17.681 1.00 16.99 114 THR A CA 1
ATOM 1609 C C . THR A 1 115 ? -9.167 24.891 -18.886 1.00 18.91 114 THR A C 1
ATOM 1610 O O . THR A 1 115 ? -9.609 23.729 -18.858 1.00 19.13 114 THR A O 1
ATOM 1621 N N . SER A 1 116 ? -8.554 25.367 -19.946 1.00 17.27 115 SER A N 1
ATOM 1622 C CA . SER A 1 116 ? -8.344 24.543 -21.129 1.00 18.31 115 SER A CA 1
ATOM 1623 C C . SER A 1 116 ? -7.462 23.356 -20.827 1.00 18.56 115 SER A C 1
ATOM 1624 O O . SER A 1 116 ? -7.639 22.240 -21.333 1.00 19.33 115 SER A O 1
ATOM 1632 N N . THR A 1 117 ? -6.434 23.560 -20.028 1.00 17.93 116 THR A N 1
ATOM 1633 C CA . THR A 1 117 ? -5.509 22.484 -19.721 1.00 17.94 116 THR A CA 1
ATOM 1634 C C . THR A 1 117 ? -6.200 21.397 -18.923 1.00 19.30 116 THR A C 1
ATOM 1635 O O . THR A 1 117 ? -6.014 20.208 -19.183 1.00 20.11 116 THR A O 1
ATOM 1646 N N . ILE A 1 118 ? -6.899 21.790 -17.846 1.00 18.14 117 ILE A N 1
ATOM 1647 C CA . ILE A 1 118 ? -7.621 20.813 -17.044 1.00 17.41 117 ILE A CA 1
ATOM 1648 C C . ILE A 1 118 ? -8.631 20.095 -17.936 1.00 19.66 117 ILE A C 1
ATOM 1649 O O . ILE A 1 118 ? -8.712 18.880 -17.883 1.00 20.74 117 ILE A O 1
ATOM 1665 N N . SER A 1 119 ? -9.389 20.818 -18.767 1.00 18.44 118 SER A N 1
ATOM 1666 C CA . SER A 1 119 ? -10.377 20.170 -19.646 1.00 20.08 118 SER A CA 1
ATOM 1667 C C . SER A 1 119 ? -9.744 19.163 -20.559 1.00 20.20 118 SER A C 1
ATOM 1668 O O . SER A 1 119 ? -10.305 18.100 -20.838 1.00 21.38 118 SER A O 1
ATOM 1676 N N . SER A 1 120 ? -8.568 19.478 -21.096 1.00 19.18 119 SER A N 1
ATOM 1677 C CA . SER A 1 120 ? -7.873 18.569 -21.999 1.00 19.49 119 SER A CA 1
ATOM 1678 C C . SER A 1 120 ? -7.476 17.291 -21.286 1.00 20.88 119 SER A C 1
ATOM 1679 O O . SER A 1 120 ? -7.620 16.174 -21.855 1.00 22.61 119 SER A O 1
ATOM 1687 N N . HIS A 1 121 ? -6.968 17.388 -20.065 1.00 20.92 120 HIS A N 1
ATOM 1688 C CA . HIS A 1 121 ? -6.642 16.223 -19.269 1.00 19.71 120 HIS A CA 1
ATOM 1689 C C . HIS A 1 121 ? -7.891 15.412 -18.992 1.00 23.85 120 HIS A C 1
ATOM 1690 O O . HIS A 1 121 ? -7.874 14.192 -19.154 1.00 23.06 120 HIS A O 1
ATOM 1704 N N . LEU A 1 122 ? -8.980 16.077 -18.623 1.00 20.86 121 LEU A N 1
ATOM 1705 C CA . LEU A 1 122 ? -10.233 15.358 -18.388 1.00 21.38 121 LEU A CA 1
ATOM 1706 C C . LEU A 1 122 ? -10.652 14.627 -19.660 1.00 23.84 121 LEU A C 1
ATOM 1707 O O . LEU A 1 122 ? -11.227 13.525 -19.582 1.00 24.69 121 LEU A O 1
ATOM 1723 N N . ALA A 1 123 ? -10.416 15.213 -20.813 1.00 20.99 122 ALA A N 1
ATOM 1724 C CA . ALA A 1 123 ? -10.815 14.572 -22.069 1.00 23.14 122 ALA A CA 1
ATOM 1725 C C . ALA A 1 123 ? -10.049 13.279 -22.272 1.00 27.48 122 ALA A C 1
ATOM 1726 O O . ALA A 1 123 ? -10.633 12.249 -22.684 1.00 25.67 122 ALA A O 1
ATOM 1733 N N . THR A 1 124 ? -8.756 13.246 -21.936 1.00 24.30 123 THR A N 1
ATOM 1734 C CA . THR A 1 124 ? -8.020 12.003 -22.146 1.00 25.37 123 THR A CA 1
ATOM 1735 C C . THR A 1 124 ? -8.542 10.916 -21.234 1.00 31.93 123 THR A C 1
ATOM 1736 O O . THR A 1 124 ? -8.523 9.746 -21.593 1.00 32.26 123 THR A O 1
ATOM 1747 N N . LYS A 1 125 ? -9.040 11.274 -20.079 1.00 27.13 124 LYS A N 1
ATOM 1748 C CA . LYS A 1 125 ? -9.437 10.312 -19.087 1.00 27.46 124 LYS A CA 1
ATOM 1749 C C . LYS A 1 125 ? -10.904 9.922 -19.239 1.00 29.18 124 LYS A C 1
ATOM 1750 O O . LYS A 1 125 ? -11.260 8.799 -18.841 1.00 31.25 124 LYS A O 1
ATOM 1769 N N . HIS A 1 126 ? -11.757 10.829 -19.711 1.00 25.37 125 HIS A N 1
ATOM 1770 C CA . HIS A 1 126 ? -13.200 10.632 -19.623 1.00 26.02 125 HIS A CA 1
ATOM 1771 C C . HIS A 1 126 ? -13.992 10.734 -20.900 1.00 26.54 125 HIS A C 1
ATOM 1772 O O . HIS A 1 126 ? -15.187 10.413 -20.860 1.00 26.83 125 HIS A O 1
ATOM 1786 N N . LEU A 1 127 ? -13.463 11.174 -22.015 1.00 25.10 126 LEU A N 1
ATOM 1787 C CA . LEU A 1 127 ? -14.206 11.237 -23.235 1.00 25.43 126 LEU A CA 1
ATOM 1788 C C . LEU A 1 127 ? -14.384 9.834 -23.818 1.00 27.39 126 LEU A C 1
ATOM 1789 O O . LEU A 1 127 ? -13.472 9.002 -23.788 1.00 28.35 126 LEU A O 1
ATOM 1805 N N . LYS A 1 128 ? -15.584 9.594 -24.271 1.00 28.42 127 LYS A N 1
ATOM 1806 C CA . LYS A 1 128 ? -15.818 8.372 -25.048 1.00 33.17 127 LYS A CA 1
ATOM 1807 C C . LYS A 1 128 ? -14.953 8.397 -26.318 1.00 34.02 127 LYS A C 1
ATOM 1808 O O . LYS A 1 128 ? -14.663 9.454 -26.876 1.00 27.54 127 LYS A O 1
ATOM 1827 N N . GLU A 1 129 ? -14.661 7.203 -26.852 1.00 34.99 128 GLU A N 1
ATOM 1828 C CA . GLU A 1 129 ? -14.147 7.141 -28.221 1.00 30.71 128 GLU A CA 1
ATOM 1829 C C . GLU A 1 129 ? -15.126 7.831 -29.134 1.00 28.31 128 GLU A C 1
ATOM 1830 O O . GLU A 1 129 ? -16.348 7.651 -29.013 1.00 32.40 128 GLU A O 1
ATOM 1842 N N . GLY A 1 130 ? -14.639 8.604 -30.088 1.00 29.67 129 GLY A N 1
ATOM 1843 C CA . GLY A 1 130 ? -15.440 9.446 -30.935 1.00 29.06 129 GLY A CA 1
ATOM 1844 C C . GLY A 1 130 ? -16.089 10.695 -30.332 1.00 25.67 129 GLY A C 1
ATOM 1845 O O . GLY A 1 130 ? -16.812 11.408 -31.017 1.00 29.02 129 GLY A O 1
ATOM 1849 N N . GLY A 1 131 ? -15.764 11.004 -29.077 1.00 28.74 130 GLY A N 1
ATOM 1850 C CA . GLY A 1 131 ? -16.318 12.159 -28.420 1.00 28.23 130 GLY A CA 1
ATOM 1851 C C . GLY A 1 131 ? -15.616 13.457 -28.824 1.00 27.44 130 GLY A C 1
ATOM 1852 O O . GLY A 1 131 ? -14.711 13.494 -29.671 1.00 25.80 130 GLY A O 1
ATOM 1856 N N . LEU A 1 132 ? -16.078 14.531 -28.221 1.00 23.86 131 LEU A N 1
ATOM 1857 C CA . LEU A 1 132 ? -15.746 15.886 -28.620 1.00 22.07 131 LEU A CA 1
ATOM 1858 C C . LEU A 1 132 ? -15.235 16.683 -27.427 1.00 23.31 131 LEU A C 1
ATOM 1859 O O . LEU A 1 132 ? -15.872 16.715 -26.371 1.00 21.36 131 LEU A O 1
ATOM 1875 N N . LEU A 1 133 ? -14.087 17.391 -27.609 1.00 21.72 132 LEU A N 1
ATOM 1876 C CA . LEU A 1 133 ? -13.664 18.460 -26.688 1.00 19.79 132 LEU A CA 1
ATOM 1877 C C . LEU A 1 133 ? -13.698 19.763 -27.442 1.00 19.07 132 LEU A C 1
ATOM 1878 O O . LEU A 1 133 ? -13.104 19.842 -28.516 1.00 20.65 132 LEU A O 1
ATOM 1894 N N . THR A 1 134 ? -14.402 20.788 -26.989 1.00 19.27 133 THR A N 1
ATOM 1895 C CA . THR A 1 134 ? -14.300 22.113 -27.520 1.00 19.75 133 THR A CA 1
ATOM 1896 C C . THR A 1 134 ? -13.485 22.998 -26.606 1.00 21.18 133 THR A C 1
ATOM 1897 O O . THR A 1 134 ? -13.604 22.928 -25.382 1.00 19.93 133 THR A O 1
ATOM 1908 N N . LEU A 1 135 ? -12.711 23.878 -27.222 1.00 20.12 134 LEU A N 1
ATOM 1909 C CA . LEU A 1 135 ? -11.919 24.857 -26.507 1.00 18.70 134 LEU A CA 1
ATOM 1910 C C . LEU A 1 135 ? -12.271 26.244 -26.958 1.00 19.00 134 LEU A C 1
ATOM 1911 O O . LEU A 1 135 ? -12.662 26.499 -28.112 1.00 22.95 134 LEU A O 1
ATOM 1927 N N . ALA A 1 136 ? -12.184 27.169 -26.052 1.00 19.38 135 ALA A N 1
ATOM 1928 C CA . ALA A 1 136 ? -12.625 28.539 -26.271 1.00 18.46 135 ALA A CA 1
ATOM 1929 C C . ALA A 1 136 ? -11.414 29.379 -26.698 1.00 19.11 135 ALA A C 1
ATOM 1930 O O . ALA A 1 136 ? -10.548 29.716 -25.853 1.00 20.20 135 ALA A O 1
ATOM 1937 N N . GLY A 1 137 ? -11.267 29.595 -27.999 1.00 18.89 136 GLY A N 1
ATOM 1938 C CA . GLY A 1 137 ? -10.242 30.502 -28.544 1.00 18.92 136 GLY A CA 1
ATOM 1939 C C . GLY A 1 137 ? -10.759 31.895 -28.778 1.00 20.70 136 GLY A C 1
ATOM 1940 O O . GLY A 1 137 ? -11.788 32.324 -28.209 1.00 20.63 136 GLY A O 1
ATOM 1944 N N . ALA A 1 138 ? -10.089 32.606 -29.701 1.00 18.24 137 ALA A N 1
ATOM 1945 C CA . ALA A 1 138 ? -10.487 33.941 -30.053 1.00 17.23 137 ALA A CA 1
ATOM 1946 C C . ALA A 1 138 ? -9.965 34.288 -31.419 1.00 19.74 137 ALA A C 1
ATOM 1947 O O . ALA A 1 138 ? -8.729 34.199 -31.640 1.00 19.84 137 ALA A O 1
ATOM 1954 N N . LYS A 1 139 ? -10.788 34.772 -32.340 1.00 20.73 138 LYS A N 1
ATOM 1955 C CA . LYS A 1 139 ? -10.286 35.182 -33.650 1.00 21.06 138 LYS A CA 1
ATOM 1956 C C . LYS A 1 139 ? -9.198 36.239 -33.517 1.00 20.75 138 LYS A C 1
ATOM 1957 O O . LYS A 1 139 ? -8.201 36.206 -34.275 1.00 21.57 138 LYS A O 1
ATOM 1976 N N . ALA A 1 140 ? -9.315 37.123 -32.559 1.00 20.76 139 ALA A N 1
ATOM 1977 C CA . ALA A 1 140 ? -8.323 38.197 -32.460 1.00 21.21 139 ALA A CA 1
ATOM 1978 C C . ALA A 1 140 ? -6.926 37.642 -32.174 1.00 20.46 139 ALA A C 1
ATOM 1979 O O . ALA A 1 140 ? -5.942 38.274 -32.573 1.00 21.35 139 ALA A O 1
ATOM 1986 N N . ALA A 1 141 ? -6.828 36.491 -31.506 1.00 19.64 140 ALA A N 1
ATOM 1987 C CA . ALA A 1 141 ? -5.484 35.969 -31.147 1.00 20.44 140 ALA A CA 1
ATOM 1988 C C . ALA A 1 141 ? -4.794 35.265 -32.282 1.00 22.18 140 ALA A C 1
ATOM 1989 O O . ALA A 1 141 ? -3.699 34.733 -32.075 1.00 19.79 140 ALA A O 1
ATOM 1996 N N . LEU A 1 142 ? -5.368 35.209 -33.491 1.00 19.81 141 LEU A N 1
ATOM 1997 C CA . LEU A 1 142 ? -4.684 34.858 -34.729 1.00 20.03 141 LEU A CA 1
ATOM 1998 C C . LEU A 1 142 ? -3.681 35.908 -35.121 1.00 21.04 141 LEU A C 1
ATOM 1999 O O . LEU A 1 142 ? -2.886 35.633 -36.043 1.00 24.92 141 LEU A O 1
ATOM 2015 N N . ASP A 1 143 ? -3.784 37.086 -34.590 1.00 20.30 142 ASP A N 1
ATOM 2016 C CA . ASP A 1 143 ? -2.850 38.193 -34.846 1.00 20.93 142 ASP A CA 1
ATOM 2017 C C . ASP A 1 143 ? -2.367 38.760 -33.496 1.00 21.40 142 ASP A C 1
ATOM 2018 O O . ASP A 1 143 ? -2.737 38.295 -32.408 1.00 20.78 142 ASP A O 1
ATOM 2027 N N . GLY A 1 144 ? -1.511 39.773 -33.573 1.00 21.84 143 GLY A N 1
ATOM 2028 C CA . GLY A 1 144 ? -1.127 40.519 -32.387 1.00 22.35 143 GLY A CA 1
ATOM 2029 C C . GLY A 1 144 ? -2.326 41.218 -31.744 1.00 21.82 143 GLY A C 1
ATOM 2030 O O . GLY A 1 144 ? -3.272 41.653 -32.437 1.00 22.89 143 GLY A O 1
ATOM 2034 N N . THR A 1 145 ? -2.343 41.267 -30.440 1.00 20.79 144 THR A N 1
ATOM 2035 C CA . THR A 1 145 ? -3.370 41.980 -29.665 1.00 20.47 144 THR A CA 1
ATOM 2036 C C . THR A 1 145 ? -2.695 43.006 -28.741 1.00 19.39 144 THR A C 1
ATOM 2037 O O . THR A 1 145 ? -2.624 42.840 -27.510 1.00 21.47 144 THR A O 1
ATOM 2048 N N . PRO A 1 146 ? -2.126 44.102 -29.316 1.00 21.83 145 PRO A N 1
ATOM 2049 C CA . PRO A 1 146 ? -1.368 45.070 -28.534 1.00 21.84 145 PRO A CA 1
ATOM 2050 C C . PRO A 1 146 ? -2.116 45.719 -27.417 1.00 22.17 145 PRO A C 1
ATOM 2051 O O . PRO A 1 146 ? -1.491 46.131 -26.439 1.00 24.79 145 PRO A O 1
ATOM 2062 N N . GLY A 1 147 ? -3.454 45.829 -27.513 1.00 22.73 146 GLY A N 1
ATOM 2063 C CA . GLY A 1 147 ? -4.204 46.430 -26.419 1.00 26.68 146 GLY A CA 1
ATOM 2064 C C . GLY A 1 147 ? -4.826 45.448 -25.433 1.00 28.06 146 GLY A C 1
ATOM 2065 O O . GLY A 1 147 ? -5.568 45.872 -24.539 1.00 27.31 146 GLY A O 1
ATOM 2069 N N . MET A 1 148 ? -4.549 44.127 -25.562 1.00 24.69 147 MET A N 1
ATOM 2070 C CA . MET A 1 148 ? -5.068 43.135 -24.660 1.00 23.55 147 MET A CA 1
ATOM 2071 C C . MET A 1 148 ? -4.038 42.001 -24.586 1.00 20.33 147 MET A C 1
ATOM 2072 O O . MET A 1 148 ? -4.211 40.878 -25.122 1.00 21.86 147 MET A O 1
ATOM 2086 N N . ILE A 1 149 ? -2.911 42.334 -23.987 1.00 21.13 148 ILE A N 1
ATOM 2087 C CA . ILE A 1 149 ? -1.747 41.431 -23.976 1.00 20.62 148 ILE A CA 1
ATOM 2088 C C . ILE A 1 149 ? -2.077 40.063 -23.378 1.00 18.78 148 ILE A C 1
ATOM 2089 O O . ILE A 1 149 ? -1.822 39.024 -24.004 1.00 19.51 148 ILE A O 1
ATOM 2105 N N . GLY A 1 150 ? -2.603 40.040 -22.155 1.00 20.71 149 GLY A N 1
ATOM 2106 C CA . GLY A 1 150 ? -2.875 38.761 -21.486 1.00 18.65 149 GLY A CA 1
ATOM 2107 C C . GLY A 1 150 ? -3.890 37.912 -22.187 1.00 18.20 149 GLY A C 1
ATOM 2108 O O . GLY A 1 150 ? -3.725 36.701 -22.266 1.00 19.58 149 GLY A O 1
ATOM 2112 N N . TYR A 1 151 ? -4.959 38.544 -22.649 1.00 19.51 150 TYR A N 1
ATOM 2113 C CA . TYR A 1 151 ? -6.005 37.840 -23.375 1.00 20.52 150 TYR A CA 1
ATOM 2114 C C . TYR A 1 151 ? -5.442 37.188 -24.597 1.00 18.43 150 TYR A C 1
ATOM 2115 O O . TYR A 1 151 ? -5.744 36.032 -24.877 1.00 18.91 150 TYR A O 1
ATOM 2133 N N . GLY A 1 152 ? -4.674 37.943 -25.396 1.00 18.82 151 GLY A N 1
ATOM 2134 C CA . GLY A 1 152 ? -4.128 37.353 -26.621 1.00 18.52 151 GLY A CA 1
ATOM 2135 C C . GLY A 1 152 ? -3.177 36.194 -26.355 1.00 17.41 151 GLY A C 1
ATOM 2136 O O . GLY A 1 152 ? -3.199 35.185 -27.063 1.00 18.91 151 GLY A O 1
ATOM 2140 N N . MET A 1 153 ? -2.342 36.325 -25.329 1.00 18.80 152 MET A N 1
ATOM 2141 C CA . MET A 1 153 ? -1.376 35.260 -25.005 1.00 19.19 152 MET A CA 1
ATOM 2142 C C . MET A 1 153 ? -2.135 34.002 -24.586 1.00 16.61 152 MET A C 1
ATOM 2143 O O . MET A 1 153 ? -1.817 32.881 -24.986 1.00 17.28 152 MET A O 1
ATOM 2157 N N . ALA A 1 154 ? -3.171 34.194 -23.761 1.00 17.40 153 ALA A N 1
ATOM 2158 C CA . ALA A 1 154 ? -3.922 33.049 -23.246 1.00 16.93 153 ALA A CA 1
ATOM 2159 C C . ALA A 1 154 ? -4.634 32.358 -24.350 1.00 17.87 153 ALA A C 1
ATOM 2160 O O . ALA A 1 154 ? -4.598 31.153 -24.462 1.00 17.77 153 ALA A O 1
ATOM 2167 N N . LYS A 1 155 ? -5.339 33.126 -25.203 1.00 16.91 154 LYS A N 1
ATOM 2168 C CA . LYS A 1 155 ? -6.070 32.477 -26.284 1.00 17.85 154 LYS A CA 1
ATOM 2169 C C . LYS A 1 155 ? -5.125 31.884 -27.337 1.00 17.60 154 LYS A C 1
ATOM 2170 O O . LYS A 1 155 ? -5.407 30.831 -27.880 1.00 19.61 154 LYS A O 1
ATOM 2189 N N . GLY A 1 156 ? -3.949 32.502 -27.564 1.00 18.15 155 GLY A N 1
ATOM 2190 C CA . GLY A 1 156 ? -3.002 31.930 -28.494 1.00 17.55 155 GLY A CA 1
ATOM 2191 C C . GLY A 1 156 ? -2.483 30.604 -27.977 1.00 18.33 155 GLY A C 1
ATOM 2192 O O . GLY A 1 156 ? -2.292 29.649 -28.741 1.00 19.03 155 GLY A O 1
ATOM 2196 N N . ALA A 1 157 ? -2.281 30.510 -26.665 1.00 16.80 156 ALA A N 1
ATOM 2197 C CA . ALA A 1 157 ? -1.891 29.233 -26.078 1.00 16.24 156 ALA A CA 1
ATOM 2198 C C . ALA A 1 157 ? -2.951 28.151 -26.275 1.00 17.88 156 ALA A C 1
ATOM 2199 O O . ALA A 1 157 ? -2.637 26.990 -26.518 1.00 18.61 156 ALA A O 1
ATOM 2206 N N . VAL A 1 158 ? -4.244 28.529 -26.174 1.00 17.48 157 VAL A N 1
ATOM 2207 C CA . VAL A 1 158 ? -5.317 27.560 -26.397 1.00 17.20 157 VAL A CA 1
ATOM 2208 C C . VAL A 1 158 ? -5.343 27.083 -27.845 1.00 16.03 157 VAL A C 1
ATOM 2209 O O . VAL A 1 158 ? -5.540 25.905 -28.100 1.00 18.35 157 VAL A O 1
ATOM 2222 N N . HIS A 1 159 ? -5.101 27.962 -28.793 1.00 16.66 158 HIS A N 1
ATOM 2223 C CA . HIS A 1 159 ? -5.090 27.556 -30.177 1.00 17.16 158 HIS A CA 1
ATOM 2224 C C . HIS A 1 159 ? -3.966 26.532 -30.382 1.00 18.62 158 HIS A C 1
ATOM 2225 O O . HIS A 1 159 ? -4.135 25.558 -31.082 1.00 19.39 158 HIS A O 1
ATOM 2239 N N . GLN A 1 160 ? -2.786 26.792 -29.825 1.00 18.08 159 GLN A N 1
ATOM 2240 C CA . GLN A 1 160 ? -1.686 25.859 -29.960 1.00 18.79 159 GLN A CA 1
ATOM 2241 C C . GLN A 1 160 ? -1.973 24.517 -29.302 1.00 17.35 159 GLN A C 1
ATOM 2242 O O . GLN A 1 160 ? -1.702 23.451 -29.894 1.00 18.48 159 GLN A O 1
ATOM 2256 N N . LEU A 1 161 ? -2.613 24.531 -28.120 1.00 17.30 160 LEU A N 1
ATOM 2257 C CA . LEU A 1 161 ? -3.004 23.335 -27.431 1.00 17.79 160 LEU A CA 1
ATOM 2258 C C . LEU A 1 161 ? -3.933 22.488 -28.314 1.00 18.22 160 LEU A C 1
ATOM 2259 O O . LEU A 1 161 ? -3.812 21.267 -28.357 1.00 19.02 160 LEU A O 1
ATOM 2275 N N . CYS A 1 162 ? -4.898 23.145 -28.966 1.00 18.86 161 CYS A N 1
ATOM 2276 C CA . CYS A 1 162 ? -5.773 22.415 -29.876 1.00 19.95 161 CYS A CA 1
ATOM 2277 C C . CYS A 1 162 ? -4.988 21.668 -30.927 1.00 21.33 161 CYS A C 1
ATOM 2278 O O . CYS A 1 162 ? -5.297 20.493 -31.215 1.00 21.38 161 CYS A O 1
ATOM 2286 N N . GLN A 1 163 ? -3.937 22.321 -31.458 1.00 19.75 162 GLN A N 1
ATOM 2287 C CA . GLN A 1 163 ? -3.105 21.624 -32.429 1.00 20.45 162 GLN A CA 1
ATOM 2288 C C . GLN A 1 163 ? -2.426 20.425 -31.846 1.00 20.37 162 GLN A C 1
ATOM 2289 O O . GLN A 1 163 ? -2.305 19.369 -32.500 1.00 22.40 162 GLN A O 1
ATOM 2303 N N . SER A 1 164 ? -1.926 20.548 -30.590 1.00 18.64 163 SER A N 1
ATOM 2304 C CA . SER A 1 164 ? -1.268 19.429 -29.928 1.00 18.82 163 SER A CA 1
ATOM 2305 C C . SER A 1 164 ? -2.203 18.234 -29.756 1.00 20.91 163 SER A C 1
ATOM 2306 O O . SER A 1 164 ? -1.812 17.062 -29.884 1.00 22.37 163 SER A O 1
ATOM 2314 N N . LEU A 1 165 ? -3.450 18.512 -29.362 1.00 21.66 164 LEU A N 1
ATOM 2315 C CA . LEU A 1 165 ? -4.387 17.433 -29.065 1.00 20.64 164 LEU A CA 1
ATOM 2316 C C . LEU A 1 165 ? -4.735 16.623 -30.311 1.00 21.60 164 LEU A C 1
ATOM 2317 O O . LEU A 1 165 ? -5.066 15.430 -30.175 1.00 23.42 164 LEU A O 1
ATOM 2333 N N . ALA A 1 166 ? -4.662 17.235 -31.455 1.00 21.46 165 ALA A N 1
ATOM 2334 C CA . ALA A 1 166 ? -4.881 16.499 -32.722 1.00 25.66 165 ALA A CA 1
ATOM 2335 C C . ALA A 1 166 ? -3.694 15.621 -33.094 1.00 25.78 165 ALA A C 1
ATOM 2336 O O . ALA A 1 166 ? -3.821 14.746 -33.973 1.00 30.41 165 ALA A O 1
ATOM 2343 N N . GLY A 1 167 ? -2.546 15.840 -32.508 1.00 24.54 166 GLY A N 1
ATOM 2344 C CA . GLY A 1 167 ? -1.374 15.092 -32.889 1.00 25.84 166 GLY A CA 1
ATOM 2345 C C . GLY A 1 167 ? -1.382 13.694 -32.392 1.00 26.21 166 GLY A C 1
ATOM 2346 O O . GLY A 1 167 ? -2.080 13.266 -31.465 1.00 28.19 166 GLY A O 1
ATOM 2350 N N . LYS A 1 168 ? -0.441 12.944 -32.991 1.00 34.00 167 LYS A N 1
ATOM 2351 C CA . LYS A 1 168 ? -0.302 11.549 -32.619 1.00 33.19 167 LYS A CA 1
ATOM 2352 C C . LYS A 1 168 ? 0.122 11.415 -31.176 1.00 32.30 167 LYS A C 1
ATOM 2353 O O . LYS A 1 168 ? 1.043 12.105 -30.719 1.00 31.06 167 LYS A O 1
ATOM 2372 N N . ASN A 1 169 ? -0.545 10.500 -30.460 1.00 31.45 168 ASN A N 1
ATOM 2373 C CA . ASN A 1 169 ? -0.204 10.150 -29.085 1.00 30.99 168 ASN A CA 1
ATOM 2374 C C . ASN A 1 169 ? -0.343 11.337 -28.146 1.00 27.07 168 ASN A C 1
ATOM 2375 O O . ASN A 1 169 ? 0.384 11.456 -27.176 1.00 29.42 168 ASN A O 1
ATOM 2386 N N . SER A 1 170 ? -1.301 12.182 -28.462 1.00 27.98 169 SER A N 1
ATOM 2387 C CA . SER A 1 170 ? -1.583 13.291 -27.524 1.00 24.91 169 SER A CA 1
ATOM 2388 C C . SER A 1 170 ? -2.272 12.822 -26.268 1.00 27.97 169 SER A C 1
ATOM 2389 O O . SER A 1 170 ? -2.302 13.561 -25.265 1.00 24.29 169 SER A O 1
ATOM 2397 N N . GLY A 1 171 ? -2.933 11.655 -26.309 1.00 27.39 170 GLY A N 1
ATOM 2398 C CA . GLY A 1 171 ? -3.729 11.153 -25.217 1.00 26.21 170 GLY A CA 1
ATOM 2399 C C . GLY A 1 171 ? -5.213 11.205 -25.498 1.00 25.32 170 GLY A C 1
ATOM 2400 O O . GLY A 1 171 ? -6.005 10.626 -24.726 1.00 28.02 170 GLY A O 1
ATOM 2404 N N . MET A 1 172 ? -5.638 11.948 -26.493 1.00 24.57 171 MET A N 1
ATOM 2405 C CA . MET A 1 172 ? -7.039 11.929 -26.891 1.00 25.52 171 MET A CA 1
ATOM 2406 C C . MET A 1 172 ? -7.460 10.506 -27.264 1.00 27.53 171 MET A C 1
ATOM 2407 O O . MET A 1 172 ? -6.678 9.805 -27.960 1.00 27.89 171 MET A O 1
ATOM 2421 N N . PRO A 1 173 ? -8.671 10.080 -26.899 1.00 26.93 172 PRO A N 1
ATOM 2422 C CA . PRO A 1 173 ? -9.102 8.733 -27.239 1.00 32.34 172 PRO A CA 1
ATOM 2423 C C . PRO A 1 173 ? -9.242 8.567 -28.737 1.00 29.55 172 PRO A C 1
ATOM 2424 O O . PRO A 1 173 ? -9.470 9.527 -29.496 1.00 29.09 172 PRO A O 1
ATOM 2435 N N . PRO A 1 174 ? -9.275 7.297 -29.192 1.00 34.46 173 PRO A N 1
ATOM 2436 C CA . PRO A 1 174 ? -9.517 7.027 -30.606 1.00 36.68 173 PRO A CA 1
ATOM 2437 C C . PRO A 1 174 ? -10.787 7.698 -31.086 1.00 31.73 173 PRO A C 1
ATOM 2438 O O . PRO A 1 174 ? -11.872 7.653 -30.429 1.00 33.51 173 PRO A O 1
ATOM 2449 N N . GLY A 1 175 ? -10.680 8.377 -32.197 1.00 33.16 174 GLY A N 1
ATOM 2450 C CA . GLY A 1 175 ? -11.786 8.954 -32.880 1.00 31.52 174 GLY A CA 1
ATOM 2451 C C . GLY A 1 175 ? -12.334 10.236 -32.283 1.00 29.71 174 GLY A C 1
ATOM 2452 O O . GLY A 1 175 ? -13.232 10.857 -32.865 1.00 32.20 174 GLY A O 1
ATOM 2456 N N . ALA A 1 176 ? -11.753 10.671 -31.158 1.00 28.71 175 ALA A N 1
ATOM 2457 C CA . ALA A 1 176 ? -12.226 11.926 -30.564 1.00 27.44 175 ALA A CA 1
ATOM 2458 C C . ALA A 1 176 ? -11.573 13.106 -31.268 1.00 27.55 175 ALA A C 1
ATOM 2459 O O . ALA A 1 176 ? -10.504 12.965 -31.915 1.00 32.42 175 ALA A O 1
ATOM 2466 N N . ALA A 1 177 ? -12.193 14.257 -31.165 1.00 25.92 176 ALA A N 1
ATOM 2467 C CA . ALA A 1 177 ? -11.757 15.486 -31.787 1.00 24.79 176 ALA A CA 1
ATOM 2468 C C . ALA A 1 177 ? -11.678 16.606 -30.745 1.00 25.50 176 ALA A C 1
ATOM 2469 O O . ALA A 1 177 ? -12.577 16.751 -29.889 1.00 24.90 176 ALA A O 1
ATOM 2476 N N . ALA A 1 178 ? -10.604 17.423 -30.857 1.00 22.94 177 ALA A N 1
ATOM 2477 C CA . ALA A 1 178 ? -10.492 18.701 -30.156 1.00 20.52 177 ALA A CA 1
ATOM 2478 C C . ALA A 1 178 ? -10.655 19.817 -31.140 1.00 22.71 177 ALA A C 1
ATOM 2479 O O . ALA A 1 178 ? -9.981 19.849 -32.181 1.00 23.69 177 ALA A O 1
ATOM 2486 N N . ILE A 1 179 ? -11.604 20.699 -30.911 1.00 20.07 178 ILE A N 1
ATOM 2487 C CA . ILE A 1 179 ? -11.860 21.796 -31.824 1.00 18.72 178 ILE A CA 1
ATOM 2488 C C . ILE A 1 179 ? -11.901 23.094 -31.036 1.00 21.62 178 ILE A C 1
ATOM 2489 O O . ILE A 1 179 ? -12.658 23.213 -30.033 1.00 21.78 178 ILE A O 1
ATOM 2505 N N . ALA A 1 180 ? -11.218 24.101 -31.489 1.00 21.15 179 ALA A N 1
ATOM 2506 C CA . ALA A 1 180 ? -11.257 25.411 -30.903 1.00 21.25 179 ALA A CA 1
ATOM 2507 C C . ALA A 1 180 ? -12.241 26.307 -31.640 1.00 21.95 179 ALA A C 1
ATOM 2508 O O . ALA A 1 180 ? -12.283 26.316 -32.876 1.00 23.07 179 ALA A O 1
ATOM 2515 N N . VAL A 1 181 ? -13.027 27.071 -30.903 1.00 22.34 180 VAL A N 1
ATOM 2516 C CA . VAL A 1 181 ? -13.989 28.028 -31.415 1.00 20.08 180 VAL A CA 1
ATOM 2517 C C . VAL A 1 181 ? -13.434 29.421 -31.259 1.00 20.31 180 VAL A C 1
ATOM 2518 O O . VAL A 1 181 ? -13.013 29.801 -30.154 1.00 21.84 180 VAL A O 1
ATOM 2531 N N . LEU A 1 182 ? -13.417 30.230 -32.344 1.00 18.24 181 LEU A N 1
ATOM 2532 C CA . LEU A 1 182 ? -12.723 31.492 -32.392 1.00 20.24 181 LEU A CA 1
ATOM 2533 C C . LEU A 1 182 ? -13.738 32.570 -32.778 1.00 20.41 181 LEU A C 1
ATOM 2534 O O . LEU A 1 182 ? -13.780 33.062 -33.938 1.00 21.02 181 LEU A O 1
ATOM 2550 N N . PRO A 1 183 ? -14.506 33.060 -31.799 1.00 22.15 182 PRO A N 1
ATOM 2551 C CA . PRO A 1 183 ? -15.451 34.153 -32.070 1.00 21.81 182 PRO A CA 1
ATOM 2552 C C . PRO A 1 183 ? -14.788 35.503 -31.957 1.00 24.58 182 PRO A C 1
ATOM 2553 O O . PRO A 1 183 ? -13.577 35.626 -31.645 1.00 21.99 182 PRO A O 1
ATOM 2564 N N . VAL A 1 184 ? -15.555 36.554 -32.214 1.00 23.70 183 VAL A N 1
ATOM 2565 C CA . VAL A 1 184 ? -15.198 37.915 -32.047 1.00 22.04 183 VAL A CA 1
ATOM 2566 C C . VAL A 1 184 ? -15.884 38.434 -30.795 1.00 29.29 183 VAL A C 1
ATOM 2567 O O . VAL A 1 184 ? -15.233 38.640 -29.786 1.00 33.16 183 VAL A O 1
ATOM 2580 N N . THR A 1 185 ? -17.219 38.636 -30.822 1.00 26.41 184 THR A N 1
ATOM 2581 C CA . THR A 1 185 ? -17.983 39.042 -29.646 1.00 26.73 184 THR A CA 1
ATOM 2582 C C . THR A 1 185 ? -19.263 38.235 -29.641 1.00 25.12 184 THR A C 1
ATOM 2583 O O . THR A 1 185 ? -19.886 38.063 -30.697 1.00 24.87 184 THR A O 1
ATOM 2594 N N . LEU A 1 186 ? -19.645 37.748 -28.478 1.00 25.62 185 LEU A N 1
ATOM 2595 C CA . LEU A 1 186 ? -20.895 37.016 -28.291 1.00 25.12 185 LEU A CA 1
ATOM 2596 C C . LEU A 1 186 ? -21.978 37.981 -27.822 1.00 25.75 185 LEU A C 1
ATOM 2597 O O . LEU A 1 186 ? -21.693 38.919 -27.092 1.00 26.25 185 LEU A O 1
ATOM 2613 N N . ASP A 1 187 ? -23.215 37.712 -28.251 1.00 27.09 186 ASP A N 1
ATOM 2614 C CA . ASP A 1 187 ? -24.338 38.530 -27.820 1.00 30.92 186 ASP A CA 1
ATOM 2615 C C . ASP A 1 187 ? -24.785 38.053 -26.434 1.00 26.90 186 ASP A C 1
ATOM 2616 O O . ASP A 1 187 ? -25.324 36.967 -26.283 1.00 30.64 186 ASP A O 1
ATOM 2625 N N . THR A 1 188 ? -24.406 38.817 -25.422 1.00 28.29 187 THR A N 1
ATOM 2626 C CA . THR A 1 188 ? -24.704 38.483 -24.021 1.00 31.62 187 THR A CA 1
ATOM 2627 C C . THR A 1 188 ? -25.284 39.698 -23.314 1.00 32.28 187 THR A C 1
ATOM 2628 O O . THR A 1 188 ? -25.048 40.839 -23.720 1.00 31.97 187 THR A O 1
ATOM 2639 N N . PRO A 1 189 ? -26.074 39.484 -22.266 1.00 34.28 188 PRO A N 1
ATOM 2640 C CA . PRO A 1 189 ? -26.580 40.648 -21.532 1.00 35.18 188 PRO A CA 1
ATOM 2641 C C . PRO A 1 189 ? -25.486 41.534 -20.988 1.00 35.35 188 PRO A C 1
ATOM 2642 O O . PRO A 1 189 ? -25.583 42.755 -21.107 1.00 37.79 188 PRO A O 1
ATOM 2653 N N . MET A 1 190 ? -24.391 40.963 -20.484 1.00 36.99 189 MET A N 1
ATOM 2654 C CA . MET A 1 190 ? -23.327 41.814 -19.967 1.00 38.61 189 MET A CA 1
ATOM 2655 C C . MET A 1 190 ? -22.673 42.646 -21.073 1.00 38.03 189 MET A C 1
ATOM 2656 O O . MET A 1 190 ? -22.302 43.795 -20.849 1.00 37.79 189 MET A O 1
ATOM 2670 N N . ASN A 1 191 ? -22.519 42.078 -22.271 1.00 36.32 190 ASN A N 1
ATOM 2671 C CA . ASN A 1 191 ? -21.972 42.862 -23.383 1.00 36.31 190 ASN A CA 1
ATOM 2672 C C . ASN A 1 191 ? -22.934 43.952 -23.841 1.00 38.25 190 ASN A C 1
ATOM 2673 O O . ASN A 1 191 ? -22.501 45.070 -24.144 1.00 38.70 190 ASN A O 1
ATOM 2684 N N . ARG A 1 192 ? -24.243 43.657 -23.921 1.00 33.59 191 ARG A N 1
ATOM 2685 C CA . ARG A 1 192 ? -25.174 44.697 -24.329 1.00 39.50 191 ARG A CA 1
ATOM 2686 C C . ARG A 1 192 ? -25.172 45.874 -23.355 1.00 42.10 191 ARG A C 1
ATOM 2687 O O . ARG A 1 192 ? -25.359 47.027 -23.762 1.00 45.60 191 ARG A O 1
ATOM 2708 N N . LYS A 1 193 ? -24.998 45.622 -22.066 1.00 45.05 192 LYS A N 1
ATOM 2709 C CA . LYS A 1 193 ? -24.961 46.772 -21.166 1.00 49.03 192 LYS A CA 1
ATOM 2710 C C . LYS A 1 193 ? -23.574 47.399 -21.082 1.00 46.96 192 LYS A C 1
ATOM 2711 O O . LYS A 1 193 ? -23.467 48.600 -20.838 1.00 50.70 192 LYS A O 1
ATOM 2730 N N . SER A 1 194 ? -22.526 46.652 -21.385 1.00 45.05 193 SER A N 1
ATOM 2731 C CA . SER A 1 194 ? -21.188 47.218 -21.398 1.00 47.49 193 SER A CA 1
ATOM 2732 C C . SER A 1 194 ? -20.901 48.025 -22.672 1.00 51.41 193 SER A C 1
ATOM 2733 O O . SER A 1 194 ? -20.178 49.025 -22.597 1.00 48.03 193 SER A O 1
ATOM 2741 N N . MET A 1 195 ? -21.467 47.625 -23.835 1.00 46.79 194 MET A N 1
ATOM 2742 C CA . MET A 1 195 ? -21.204 48.270 -25.132 1.00 42.78 194 MET A CA 1
ATOM 2743 C C . MET A 1 195 ? -22.527 48.609 -25.821 1.00 47.08 194 MET A C 1
ATOM 2744 O O . MET A 1 195 ? -22.840 48.072 -26.888 1.00 42.91 194 MET A O 1
ATOM 2758 N N . PRO A 1 196 ? -23.332 49.494 -25.228 1.00 46.66 195 PRO A N 1
ATOM 2759 C CA . PRO A 1 196 ? -24.706 49.700 -25.722 1.00 49.58 195 PRO A CA 1
ATOM 2760 C C . PRO A 1 196 ? -24.796 50.415 -27.059 1.00 49.10 195 PRO A C 1
ATOM 2761 O O . PRO A 1 196 ? -25.916 50.544 -27.576 1.00 48.62 195 PRO A O 1
ATOM 2772 N N . GLU A 1 197 ? -23.674 50.849 -27.651 1.00 50.45 196 GLU A N 1
ATOM 2773 C CA . GLU A 1 197 ? -23.691 51.526 -28.939 1.00 48.13 196 GLU A CA 1
ATOM 2774 C C . GLU A 1 197 ? -23.113 50.676 -30.052 1.00 47.95 196 GLU A C 1
ATOM 2775 O O . GLU A 1 197 ? -23.032 51.142 -31.192 1.00 50.82 196 GLU A O 1
ATOM 2787 N N . ALA A 1 198 ? -22.716 49.437 -29.773 1.00 38.22 197 ALA A N 1
ATOM 2788 C CA . ALA A 1 198 ? -22.187 48.571 -30.787 1.00 40.26 197 ALA A CA 1
ATOM 2789 C C . ALA A 1 198 ? -23.297 48.019 -31.690 1.00 39.30 197 ALA A C 1
ATOM 2790 O O . ALA A 1 198 ? -24.502 48.098 -31.365 1.00 39.76 197 ALA A O 1
ATOM 2797 N N . ASP A 1 199 ? -22.857 47.405 -32.812 1.00 39.18 198 ASP A N 1
ATOM 2798 C CA . ASP A 1 199 ? -23.746 46.790 -33.794 1.00 39.85 198 ASP A CA 1
ATOM 2799 C C . ASP A 1 199 ? -23.935 45.371 -33.306 1.00 39.36 198 ASP A C 1
ATOM 2800 O O . ASP A 1 199 ? -23.152 44.458 -33.588 1.00 33.17 198 ASP A O 1
ATOM 2809 N N . PHE A 1 200 ? -25.022 45.155 -32.566 1.00 30.93 199 PHE A N 1
ATOM 2810 C CA . PHE A 1 200 ? -25.272 43.844 -32.092 1.00 28.63 199 PHE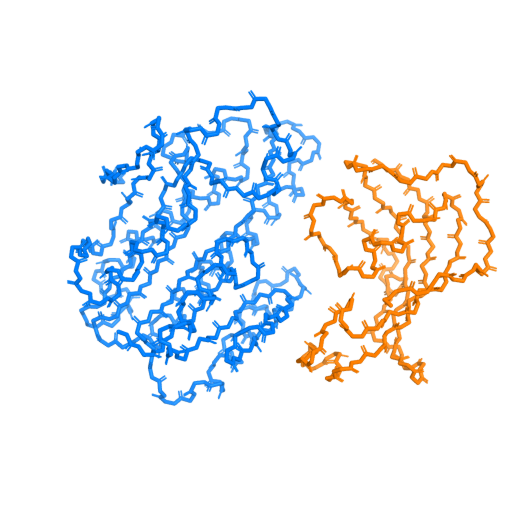 A CA 1
ATOM 2811 C C . PHE A 1 200 ? -25.362 42.829 -33.201 1.00 24.72 199 PHE A C 1
ATOM 2812 O O . PHE A 1 200 ? -25.410 41.628 -32.942 1.00 30.36 199 PHE A O 1
ATOM 2829 N N . SER A 1 201 ? -25.659 43.275 -34.468 1.00 29.81 200 SER A N 1
ATOM 2830 C CA . SER A 1 201 ? -25.845 42.291 -35.518 1.00 30.32 200 SER A CA 1
ATOM 2831 C C . SER A 1 201 ? -24.485 41.699 -36.007 1.00 25.80 200 SER A C 1
ATOM 2832 O O . SER A 1 201 ? -24.538 40.678 -36.698 1.00 29.40 200 SER A O 1
ATOM 2840 N N . SER A 1 202 ? -23.401 42.203 -35.466 1.00 29.64 201 SER A N 1
ATOM 2841 C CA . SER A 1 202 ? -22.069 41.585 -35.604 1.00 27.06 201 SER A CA 1
ATOM 2842 C C . SER A 1 202 ? -21.694 40.743 -34.387 1.00 28.32 201 SER A C 1
ATOM 2843 O O . SER A 1 202 ? -20.533 40.288 -34.294 1.00 27.30 201 SER A O 1
ATOM 2851 N N . TRP A 1 203 ? -22.582 40.548 -33.436 1.00 26.61 202 TRP A N 1
ATOM 2852 C CA . TRP A 1 203 ? -22.381 39.658 -32.284 1.00 27.00 202 TRP A CA 1
ATOM 2853 C C . TRP A 1 203 ? -23.048 38.323 -32.498 1.00 31.37 202 TRP A C 1
ATOM 2854 O O . TRP A 1 203 ? -24.182 38.200 -33.004 1.00 29.23 202 TRP A O 1
ATOM 2875 N N . THR A 1 204 ? -22.411 37.297 -32.072 1.00 23.93 203 THR A N 1
ATOM 2876 C CA . THR A 1 204 ? -22.874 35.966 -32.318 1.00 23.08 203 THR A CA 1
ATOM 2877 C C . THR A 1 204 ? -23.916 35.544 -31.296 1.00 27.00 203 THR A C 1
ATOM 2878 O O . THR A 1 204 ? -23.631 35.554 -30.084 1.00 25.97 203 THR A O 1
ATOM 2889 N N . PRO A 1 205 ? -25.115 35.136 -31.722 1.00 27.84 204 PRO A N 1
ATOM 2890 C CA . PRO A 1 205 ? -26.073 34.595 -30.755 1.00 28.28 204 PRO A CA 1
ATOM 2891 C C . PRO A 1 205 ? -25.566 33.333 -30.098 1.00 23.97 204 PRO A C 1
ATOM 2892 O O . PRO A 1 205 ? -25.030 32.407 -30.716 1.00 25.91 204 PRO A O 1
ATOM 2903 N N . LEU A 1 206 ? -25.861 33.261 -28.781 1.00 25.09 205 LEU A N 1
ATOM 2904 C CA . LEU A 1 206 ? -25.467 32.083 -28.041 1.00 25.85 205 LEU A CA 1
ATOM 2905 C C . LEU A 1 206 ? -26.081 30.843 -28.617 1.00 25.94 205 LEU A C 1
ATOM 2906 O O . LEU A 1 206 ? -25.477 29.774 -28.630 1.00 28.71 205 LEU A O 1
ATOM 2922 N N . GLU A 1 207 ? -27.399 30.944 -29.057 1.00 25.91 206 GLU A N 1
ATOM 2923 C CA . GLU A 1 207 ? -28.011 29.727 -29.574 1.00 28.04 206 GLU A CA 1
ATOM 2924 C C . GLU A 1 207 ? -27.362 29.196 -30.856 1.00 24.11 206 GLU A C 1
ATOM 2925 O O . GLU A 1 207 ? -27.388 27.972 -31.040 1.00 28.33 206 GLU A O 1
ATOM 2937 N N . PHE A 1 208 ? -26.657 30.073 -31.591 1.00 28.94 207 PHE A N 1
ATOM 2938 C CA . PHE A 1 208 ? -25.925 29.594 -32.770 1.00 26.58 207 PHE A CA 1
ATOM 2939 C C . PHE A 1 208 ? -24.816 28.642 -32.373 1.00 23.41 207 PHE A C 1
ATOM 2940 O O . PHE A 1 208 ? -24.638 27.551 -32.935 1.00 26.26 207 PHE A O 1
ATOM 2957 N N . LEU A 1 209 ? -24.106 29.011 -31.273 1.00 26.07 208 LEU A N 1
ATOM 2958 C CA . LEU A 1 209 ? -23.042 28.129 -30.823 1.00 25.42 208 LEU A CA 1
ATOM 2959 C C . LEU A 1 209 ? -23.548 26.850 -30.156 1.00 22.15 208 LEU A C 1
ATOM 2960 O O . LEU A 1 209 ? -22.997 25.783 -30.312 1.00 24.81 208 LEU A O 1
ATOM 2976 N N . VAL A 1 210 ? -24.628 26.983 -29.351 1.00 26.90 209 VAL A N 1
ATOM 2977 C CA . VAL A 1 210 ? -25.235 25.795 -28.750 1.00 27.58 209 VAL A CA 1
ATOM 2978 C C . VAL A 1 210 ? -25.668 24.747 -29.808 1.00 21.20 209 VAL A C 1
ATOM 2979 O O . VAL A 1 210 ? -25.386 23.558 -29.664 1.00 29.48 209 VAL A O 1
ATOM 2992 N N . GLU A 1 211 ? -26.298 25.219 -30.891 1.00 28.54 210 GLU A N 1
ATOM 2993 C CA . GLU A 1 211 ? -26.766 24.309 -31.944 1.00 31.63 210 GLU A CA 1
ATOM 2994 C C . GLU A 1 211 ? -25.620 23.749 -32.775 1.00 23.63 210 GLU A C 1
ATOM 2995 O O . GLU A 1 211 ? -25.581 22.551 -33.053 1.00 28.57 210 GLU A O 1
ATOM 3007 N N . THR A 1 212 ? -24.542 24.554 -32.951 1.00 27.52 211 THR A N 1
ATOM 3008 C CA . THR A 1 212 ? -23.313 24.041 -33.572 1.00 28.61 211 THR A CA 1
ATOM 3009 C C . THR A 1 212 ? -22.684 22.945 -32.736 1.00 21.40 211 THR A C 1
ATOM 3010 O O . THR A 1 212 ? -22.301 21.874 -33.216 1.00 25.14 211 THR A O 1
ATOM 3021 N N . PHE A 1 213 ? -22.563 23.192 -31.389 1.00 23.88 212 PHE A N 1
ATOM 3022 C CA . PHE A 1 213 ? -22.023 22.172 -30.536 1.00 25.76 212 PHE A CA 1
ATOM 3023 C C . PHE A 1 213 ? -22.831 20.884 -30.555 1.00 22.77 212 PHE A C 1
ATOM 3024 O O . PHE A 1 213 ? -22.296 19.798 -30.559 1.00 26.54 212 PHE A O 1
ATOM 3041 N N . HIS A 1 214 ? -24.160 21.031 -30.506 1.00 28.75 213 HIS A N 1
ATOM 3042 C CA . HIS A 1 214 ? -25.027 19.847 -30.617 1.00 32.75 213 HIS A CA 1
ATOM 3043 C C . HIS A 1 214 ? -24.779 19.065 -31.913 1.00 25.45 213 HIS A C 1
ATOM 3044 O O . HIS A 1 214 ? -24.581 17.868 -31.884 1.00 29.14 213 HIS A O 1
ATOM 3058 N N . ASP A 1 215 ? -24.672 19.776 -33.026 1.00 28.03 214 ASP A N 1
ATOM 3059 C CA . ASP A 1 215 ? -24.321 19.099 -34.267 1.00 29.64 214 ASP A CA 1
ATOM 3060 C C . ASP A 1 215 ? -22.992 18.402 -34.149 1.00 27.81 214 ASP A C 1
ATOM 3061 O O . ASP A 1 215 ? -22.844 17.216 -34.399 1.00 26.26 214 ASP A O 1
ATOM 3070 N N . TRP A 1 216 ? -21.978 19.126 -33.673 1.00 26.93 215 TRP A N 1
ATOM 3071 C CA . TRP A 1 216 ? -20.677 18.461 -33.598 1.00 28.84 215 TRP A CA 1
ATOM 3072 C C . TRP A 1 216 ? -20.640 17.245 -32.654 1.00 24.59 215 TRP A C 1
ATOM 3073 O O . TRP A 1 216 ? -19.996 16.232 -32.955 1.00 28.40 215 TRP A O 1
ATOM 3094 N N . ILE A 1 217 ? -21.343 17.337 -31.513 1.00 29.40 216 ILE A N 1
ATOM 3095 C CA . ILE A 1 217 ? -21.292 16.230 -30.569 1.00 31.12 216 ILE A CA 1
ATOM 3096 C C . ILE A 1 217 ? -21.976 14.988 -31.143 1.00 31.13 216 ILE A C 1
ATOM 3097 O O . ILE A 1 217 ? -21.495 13.882 -30.964 1.00 34.50 216 ILE A O 1
ATOM 3113 N N . THR A 1 218 ? -23.032 15.206 -31.910 1.00 31.33 217 THR A N 1
ATOM 3114 C CA . THR A 1 218 ? -23.818 14.131 -32.495 1.00 33.07 217 THR A CA 1
ATOM 3115 C C . THR A 1 218 ? -23.214 13.599 -33.786 1.00 34.48 217 THR A C 1
ATOM 3116 O O . THR A 1 218 ? -23.699 12.594 -34.306 1.00 33.90 217 THR A O 1
ATOM 3127 N N . GLY A 1 219 ? -22.169 14.241 -34.303 1.00 29.93 218 GLY A N 1
ATOM 3128 C CA . GLY A 1 219 ? -21.534 13.780 -35.499 1.00 31.55 218 GLY A CA 1
ATOM 3129 C C . GLY A 1 219 ? -21.981 14.408 -36.792 1.00 33.42 218 GLY A C 1
ATOM 3130 O O . GLY A 1 219 ? -21.616 13.896 -37.864 1.00 39.20 218 GLY A O 1
ATOM 3134 N N . LYS A 1 220 ? -22.721 15.514 -36.746 1.00 28.76 219 LYS A N 1
ATOM 3135 C CA . LYS A 1 220 ? -23.191 16.212 -37.927 1.00 26.39 219 LYS A CA 1
ATOM 3136 C C . LYS A 1 220 ? -22.223 17.346 -38.268 1.00 28.39 219 LYS A C 1
ATOM 3137 O O . LYS A 1 220 ? -22.087 18.285 -37.484 1.00 28.53 219 LYS A O 1
ATOM 3156 N N . ASN A 1 221 ? -21.587 17.267 -39.448 1.00 30.19 220 ASN A N 1
ATOM 3157 C CA . ASN A 1 221 ? -20.723 18.364 -39.943 1.00 29.72 220 ASN A CA 1
ATOM 3158 C C . ASN A 1 221 ? -19.607 18.708 -38.934 1.00 29.01 220 ASN A C 1
ATOM 3159 O O . ASN A 1 221 ? -19.281 19.897 -38.769 1.00 31.13 220 ASN A O 1
ATOM 3170 N N . ARG A 1 222 ? -19.079 17.679 -38.312 1.00 26.95 221 ARG A N 1
ATOM 3171 C CA . ARG A 1 222 ? -17.998 17.844 -37.258 1.00 26.50 221 ARG A CA 1
ATOM 3172 C C . ARG A 1 222 ? -16.695 18.138 -37.985 1.00 29.04 221 ARG A C 1
ATOM 3173 O O . ARG A 1 222 ? -16.222 17.272 -38.751 1.00 27.88 221 ARG A O 1
ATOM 3194 N N . PRO A 1 223 ? -16.018 19.268 -37.674 1.00 25.12 222 PRO A N 1
ATOM 3195 C CA . PRO A 1 223 ? -14.645 19.497 -38.211 1.00 27.52 222 PRO A CA 1
ATOM 3196 C C . PRO A 1 223 ? -13.642 18.482 -37.739 1.00 27.42 222 PRO A C 1
ATOM 3197 O O . PRO A 1 223 ? -13.804 17.766 -36.752 1.00 27.42 222 PRO A O 1
ATOM 3208 N N . SER A 1 224 ? -12.519 18.420 -38.476 1.00 26.97 223 SER A N 1
ATOM 3209 C CA . SER A 1 224 ? -11.415 17.587 -38.061 1.00 25.66 223 SER A CA 1
ATOM 3210 C C . SER A 1 224 ? -10.773 18.081 -36.718 1.00 22.76 223 SER A C 1
ATOM 3211 O O . SER A 1 224 ? -10.812 19.280 -36.412 1.00 24.50 223 SER A O 1
ATOM 3219 N N . SER A 1 225 ? -10.256 17.131 -35.973 1.00 24.40 224 SER A N 1
ATOM 3220 C CA . SER A 1 225 ? -9.534 17.466 -34.762 1.00 20.89 224 SER A CA 1
ATOM 3221 C C . SER A 1 225 ? -8.430 18.439 -35.124 1.00 23.10 224 SER A C 1
ATOM 3222 O O . SER A 1 225 ? -7.723 18.321 -36.167 1.00 26.62 224 SER A O 1
ATOM 3230 N N . GLY A 1 226 ? -8.189 19.342 -34.226 1.00 22.54 225 GLY A N 1
ATOM 3231 C CA . GLY A 1 226 ? -7.226 20.401 -34.407 1.00 22.22 225 GLY A CA 1
ATOM 3232 C C . GLY A 1 226 ? -7.698 21.584 -35.176 1.00 24.80 225 GLY A C 1
ATOM 3233 O O . GLY A 1 226 ? -6.962 22.573 -35.346 1.00 25.22 225 GLY A O 1
ATOM 3237 N N . SER A 1 227 ? -8.967 21.611 -35.594 1.00 22.37 226 SER A N 1
ATOM 3238 C CA . SER A 1 227 ? -9.470 22.758 -36.311 1.00 23.69 226 SER A CA 1
ATOM 3239 C C . SER A 1 227 ? -9.622 23.971 -35.415 1.00 22.07 226 SER A C 1
ATOM 3240 O O . SER A 1 227 ? -10.042 23.812 -34.230 1.00 22.10 226 SER A O 1
ATOM 3248 N N . LEU A 1 228 ? -9.383 25.141 -35.970 1.00 21.44 227 LEU A N 1
ATOM 3249 C CA . LEU A 1 228 ? -9.600 26.461 -35.388 1.00 21.69 227 LEU A CA 1
ATOM 3250 C C . LEU A 1 228 ? -10.762 27.044 -36.184 1.00 22.33 227 LEU A C 1
ATOM 3251 O O . LEU A 1 228 ? -10.617 27.396 -37.341 1.00 24.23 227 LEU A O 1
ATOM 3267 N N . ILE A 1 229 ? -11.947 27.081 -35.609 1.00 20.95 228 ILE A N 1
ATOM 3268 C CA . ILE A 1 229 ? -13.130 27.449 -36.354 1.00 21.82 228 ILE A CA 1
ATOM 3269 C C . ILE A 1 229 ? -13.483 28.868 -36.004 1.00 20.14 228 ILE A C 1
ATOM 3270 O O . ILE A 1 229 ? -13.944 29.163 -34.880 1.00 21.00 228 ILE A O 1
ATOM 3286 N N . GLN A 1 230 ? -13.304 29.837 -36.908 1.00 20.67 229 GLN A N 1
ATOM 3287 C CA . GLN A 1 230 ? -13.671 31.198 -36.699 1.00 20.63 229 GLN A CA 1
ATOM 3288 C C . GLN A 1 230 ? -15.201 31.324 -36.775 1.00 22.24 229 GLN A C 1
ATOM 3289 O O . GLN A 1 230 ? -15.834 30.665 -37.622 1.00 24.34 229 GLN A O 1
ATOM 3303 N N . VAL A 1 231 ? -15.760 32.132 -35.888 1.00 21.05 230 VAL A N 1
ATOM 3304 C CA . VAL A 1 231 ? -17.218 32.262 -35.736 1.00 20.56 230 VAL A CA 1
ATOM 3305 C C . VAL A 1 231 ? -17.408 33.753 -35.894 1.00 22.51 230 VAL A C 1
ATOM 3306 O O . VAL A 1 231 ? -17.103 34.560 -34.999 1.00 23.07 230 VAL A O 1
ATOM 3319 N N . VAL A 1 232 ? -17.982 34.180 -37.067 1.00 23.36 231 VAL A N 1
ATOM 3320 C CA . VAL A 1 232 ? -18.074 35.555 -37.411 1.00 23.54 231 VAL A CA 1
ATOM 3321 C C . VAL A 1 232 ? -19.520 35.819 -37.832 1.00 24.11 231 VAL A C 1
ATOM 3322 O O . VAL A 1 232 ? -20.070 35.093 -38.675 1.00 24.97 231 VAL A O 1
ATOM 3335 N N . THR A 1 233 ? -20.086 36.805 -37.170 1.00 23.51 232 THR A N 1
ATOM 3336 C CA . THR A 1 233 ? -21.496 37.209 -37.378 1.00 25.43 232 THR A CA 1
ATOM 3337 C C . THR A 1 233 ? -21.467 38.536 -38.073 1.00 25.09 232 THR A C 1
ATOM 3338 O O . THR A 1 233 ? -20.902 39.534 -37.607 1.00 26.13 232 THR A O 1
ATOM 3349 N N . THR A 1 234 ? -22.243 38.593 -39.207 1.00 30.28 233 THR A N 1
ATOM 3350 C CA . THR A 1 234 ? -22.324 39.787 -40.032 1.00 28.13 233 THR A CA 1
ATOM 3351 C C . THR A 1 234 ? -23.798 39.982 -40.384 1.00 28.21 233 THR A C 1
ATOM 3352 O O . THR A 1 234 ? -24.383 39.073 -40.938 1.00 31.05 233 THR A O 1
ATOM 3363 N N . GLU A 1 235 ? -24.346 41.045 -39.900 1.00 32.24 234 GLU A N 1
ATOM 3364 C CA . GLU A 1 235 ? -25.795 41.328 -40.125 1.00 30.69 234 GLU A CA 1
ATOM 3365 C C . GLU A 1 235 ? -26.698 40.180 -39.680 1.00 39.05 234 GLU A C 1
ATOM 3366 O O . GLU A 1 235 ? -27.654 39.793 -40.374 1.00 36.90 234 GLU A O 1
ATOM 3378 N N . GLY A 1 236 ? -26.425 39.638 -38.502 1.00 28.40 235 GLY A N 1
ATOM 3379 C CA . GLY A 1 236 ? -27.199 38.572 -37.899 1.00 29.61 235 GLY A CA 1
ATOM 3380 C C . GLY A 1 236 ? -26.970 37.189 -38.440 1.00 32.84 235 GLY A C 1
ATOM 3381 O O . GLY A 1 236 ? -27.521 36.218 -37.884 1.00 38.52 235 GLY A O 1
ATOM 3385 N N . ARG A 1 237 ? -26.134 37.019 -39.436 1.00 29.83 236 ARG A N 1
ATOM 3386 C CA . ARG A 1 237 ? -25.895 35.749 -40.028 1.00 26.67 236 ARG A CA 1
ATOM 3387 C C . ARG A 1 237 ? -24.484 35.323 -39.580 1.00 27.36 236 ARG A C 1
ATOM 3388 O O . ARG A 1 237 ? -23.541 36.085 -39.789 1.00 30.57 236 ARG A O 1
ATOM 3409 N N . THR A 1 238 ? -24.398 34.123 -39.078 1.00 25.78 237 THR A N 1
ATOM 3410 C CA . THR A 1 238 ? -23.101 33.584 -38.596 1.00 27.15 237 THR A CA 1
ATOM 3411 C C . THR A 1 238 ? -22.566 32.573 -39.577 1.00 29.22 237 THR A C 1
ATOM 3412 O O . THR A 1 238 ? -23.255 31.642 -39.982 1.00 32.50 237 THR A O 1
ATOM 3423 N N . GLU A 1 239 ? -21.251 32.700 -39.866 1.00 27.20 238 GLU A N 1
ATOM 3424 C CA . GLU A 1 239 ? -20.535 31.787 -40.720 1.00 28.28 238 GLU A CA 1
ATOM 3425 C C . GLU A 1 239 ? -19.362 31.197 -39.941 1.00 24.78 238 GLU A C 1
ATOM 3426 O O . GLU A 1 239 ? -18.776 31.909 -39.093 1.00 29.37 238 GLU A O 1
ATOM 3438 N N . LEU A 1 240 ? -19.103 29.938 -40.209 1.00 26.02 239 LEU A N 1
ATOM 3439 C CA . LEU A 1 240 ? -17.974 29.190 -39.671 1.00 27.12 239 LEU A CA 1
ATOM 3440 C C . LEU A 1 240 ? -16.889 29.137 -40.745 1.00 30.55 239 LEU A C 1
ATOM 3441 O O . LEU A 1 240 ? -17.122 28.620 -41.864 1.00 32.16 239 LEU A O 1
ATOM 3457 N N . THR A 1 241 ? -15.673 29.614 -40.412 1.00 27.53 240 THR A N 1
ATOM 3458 C CA . THR A 1 241 ? -14.529 29.563 -41.344 1.00 28.78 240 THR A CA 1
ATOM 3459 C C . THR A 1 241 ? -13.302 28.988 -40.653 1.00 25.18 240 THR A C 1
ATOM 3460 O O . THR A 1 241 ? -12.843 29.583 -39.662 1.00 25.35 240 THR A O 1
ATOM 3471 N N . PRO A 1 242 ? -12.750 27.890 -41.131 1.00 26.13 241 PRO A N 1
ATOM 3472 C CA . PRO A 1 242 ? -11.446 27.421 -40.613 1.00 25.24 241 PRO A CA 1
ATOM 3473 C C . PRO A 1 242 ? -10.328 28.426 -40.775 1.00 28.17 241 PRO A C 1
ATOM 3474 O O . PRO A 1 242 ? -10.215 29.141 -41.781 1.00 28.65 241 PRO A O 1
ATOM 3485 N N . ALA A 1 243 ? -9.530 28.511 -39.707 1.00 22.49 242 ALA A N 1
ATOM 3486 C CA . ALA A 1 243 ? -8.223 29.182 -39.744 1.00 24.34 242 ALA A CA 1
ATOM 3487 C C . ALA A 1 243 ? -7.169 28.112 -39.582 1.00 27.10 242 ALA A C 1
ATOM 3488 O O . ALA A 1 243 ? -7.406 27.030 -39.005 1.00 29.62 242 ALA A O 1
ATOM 3495 N N . TYR A 1 244 ? -5.973 28.400 -40.130 1.00 25.21 243 TYR A N 1
ATOM 3496 C CA . TYR A 1 244 ? -4.894 27.426 -40.062 1.00 26.89 243 TYR A CA 1
ATOM 3497 C C . TYR A 1 244 ? -3.750 27.988 -39.233 1.00 27.54 243 TYR A C 1
ATOM 3498 O O . TYR A 1 244 ? -3.318 29.127 -39.447 1.00 31.38 243 TYR A O 1
ATOM 3516 N N . PHE A 1 245 ? -3.394 27.236 -38.217 1.00 27.53 244 PHE A N 1
ATOM 3517 C CA . PHE A 1 245 ? -2.325 27.624 -37.275 1.00 27.57 244 PHE A CA 1
ATOM 3518 C C . PHE A 1 245 ? -0.962 27.694 -37.985 1.00 34.70 244 PHE A C 1
ATOM 3519 O O . PHE A 1 245 ? -0.205 28.655 -37.723 1.00 33.86 244 PHE A O 1
ATOM 3537 N N . GLY B 2 3 ? -32.322 37.524 0.654 1.00 38.97 1 GLY B N 1
ATOM 3538 C CA . GLY B 2 3 ? -31.097 37.578 -0.207 1.00 31.77 1 GLY B CA 1
ATOM 3539 C C . GLY B 2 3 ? -29.840 37.932 0.624 1.00 27.77 1 GLY B C 1
ATOM 3540 O O . GLY B 2 3 ? -29.046 37.039 0.952 1.00 32.68 1 GLY B O 1
ATOM 3544 N N . VAL B 2 4 ? -29.627 39.206 0.878 1.00 26.61 2 VAL B N 1
ATOM 3545 C CA . VAL B 2 4 ? -28.526 39.651 1.711 1.00 25.70 2 VAL B CA 1
ATOM 3546 C C . VAL B 2 4 ? -29.051 40.732 2.648 1.00 28.45 2 VAL B C 1
ATOM 3547 O O . VAL B 2 4 ? -29.609 41.735 2.200 1.00 26.82 2 VAL B O 1
ATOM 3560 N N . GLN B 2 5 ? -28.847 40.543 3.926 1.00 29.07 3 GLN B N 1
ATOM 3561 C CA . GLN B 2 5 ? -29.128 41.586 4.899 1.00 30.23 3 GLN B CA 1
ATOM 3562 C C . GLN B 2 5 ? -27.841 42.287 5.300 1.00 28.30 3 GLN B C 1
ATOM 3563 O O . GLN B 2 5 ? -26.835 41.630 5.592 1.00 26.98 3 GLN B O 1
ATOM 3577 N N . VAL B 2 6 ? -27.857 43.611 5.298 1.00 26.60 4 VAL B N 1
ATOM 3578 C CA . VAL B 2 6 ? -26.700 44.422 5.628 1.00 26.91 4 VAL B CA 1
ATOM 3579 C C . VAL B 2 6 ? -26.962 45.106 6.973 1.00 29.17 4 VAL B C 1
ATOM 3580 O O . VAL B 2 6 ? -27.981 45.804 7.113 1.00 31.96 4 VAL B O 1
ATOM 3593 N N . GLU B 2 7 ? -26.140 44.842 7.956 1.00 25.82 5 GLU B N 1
ATOM 3594 C CA . GLU B 2 7 ? -26.178 45.444 9.294 1.00 26.41 5 GLU B CA 1
ATOM 3595 C C . GLU B 2 7 ? -24.905 46.207 9.575 1.00 27.52 5 GLU B C 1
ATOM 3596 O O . GLU B 2 7 ? -23.784 45.714 9.311 1.00 27.61 5 GLU B O 1
ATOM 3608 N N . THR B 2 8 ? -25.027 47.432 10.035 1.00 23.55 6 THR B N 1
ATOM 3609 C CA . THR B 2 8 ? -23.887 48.268 10.283 1.00 21.53 6 THR B CA 1
ATOM 3610 C C . THR B 2 8 ? -23.245 47.904 11.608 1.00 23.65 6 THR B C 1
ATOM 3611 O O . THR B 2 8 ? -23.926 47.863 12.685 1.00 23.93 6 THR B O 1
ATOM 3622 N N . ILE B 2 9 ? -21.938 47.578 11.574 1.00 22.89 7 ILE B N 1
ATOM 3623 C CA . ILE B 2 9 ? -21.152 47.427 12.771 1.00 23.22 7 ILE B CA 1
ATOM 3624 C C . ILE B 2 9 ? -20.546 48.745 13.174 1.00 23.42 7 ILE B C 1
ATOM 3625 O O . ILE B 2 9 ? -20.538 49.114 14.374 1.00 25.79 7 ILE B O 1
ATOM 3641 N N . SER B 2 10 ? -19.983 49.494 12.220 1.00 24.92 8 SER B N 1
ATOM 3642 C CA . SER B 2 10 ? -19.583 50.901 12.458 1.00 25.70 8 SER B CA 1
ATOM 3643 C C . SER B 2 10 ? -19.747 51.685 11.170 1.00 26.56 8 SER B C 1
ATOM 3644 O O . SER B 2 10 ? -19.546 51.138 10.068 1.00 24.90 8 SER B O 1
ATOM 3652 N N . PRO B 2 11 ? -20.201 52.932 11.232 1.00 25.67 9 PRO B N 1
ATOM 3653 C CA . PRO B 2 11 ? -20.553 53.650 10.012 1.00 25.07 9 PRO B CA 1
ATOM 3654 C C . PRO B 2 11 ? -19.310 54.102 9.203 1.00 24.25 9 PRO B C 1
ATOM 3655 O O . PRO B 2 11 ? -18.220 54.287 9.751 1.00 27.63 9 PRO B O 1
ATOM 3666 N N . GLY B 2 12 ? -19.533 54.191 7.937 1.00 27.59 10 GLY B N 1
ATOM 3667 C CA . GLY B 2 12 ? -18.550 54.748 6.996 1.00 27.54 10 GLY B CA 1
ATOM 3668 C C . GLY B 2 12 ? -18.725 56.250 6.912 1.00 33.26 10 GLY B C 1
ATOM 3669 O O . GLY B 2 12 ? -19.345 56.883 7.779 1.00 31.49 10 GLY B O 1
ATOM 3673 N N . ASP B 2 13 ? -18.170 56.840 5.852 1.00 31.32 11 ASP B N 1
ATOM 3674 C CA . ASP B 2 13 ? -18.244 58.287 5.730 1.00 31.07 11 ASP B CA 1
ATOM 3675 C C . ASP B 2 13 ? -19.599 58.746 5.241 1.00 38.60 11 ASP B C 1
ATOM 3676 O O . ASP B 2 13 ? -19.872 59.949 5.257 1.00 37.35 11 ASP B O 1
ATOM 3685 N N . GLY B 2 14 ? -20.464 57.823 4.831 1.00 30.39 12 GLY B N 1
ATOM 3686 C CA . GLY B 2 14 ? -21.794 58.116 4.395 1.00 33.27 12 GLY B CA 1
ATOM 3687 C C . GLY B 2 14 ? -21.901 58.875 3.106 1.00 35.20 12 GLY B C 1
ATOM 3688 O O . GLY B 2 14 ? -22.982 59.328 2.751 1.00 32.61 12 GLY B O 1
ATOM 3692 N N . ARG B 2 15 ? -20.797 58.982 2.352 1.00 36.35 13 ARG B N 1
ATOM 3693 C CA . ARG B 2 15 ? -20.890 59.667 1.067 1.00 38.49 13 ARG B CA 1
ATOM 3694 C C . ARG B 2 15 ? -20.090 59.037 -0.063 1.00 37.54 13 ARG B C 1
ATOM 3695 O O . ARG B 2 15 ? -20.435 59.305 -1.219 1.00 40.04 13 ARG B O 1
ATOM 3716 N N . THR B 2 16 ? -19.129 58.162 0.215 1.00 35.53 14 THR B N 1
ATOM 3717 C CA . THR B 2 16 ? -18.314 57.531 -0.840 1.00 34.31 14 THR B CA 1
ATOM 3718 C C . THR B 2 16 ? -18.787 56.084 -1.003 1.00 29.23 14 THR B C 1
ATOM 3719 O O . THR B 2 16 ? -18.376 55.224 -0.219 1.00 31.32 14 THR B O 1
ATOM 3730 N N . PHE B 2 17 ? -19.614 55.855 -1.924 1.00 29.98 15 PHE B N 1
ATOM 3731 C CA . PHE B 2 17 ? -20.199 54.544 -2.204 1.00 31.88 15 PHE B CA 1
ATOM 3732 C C . PHE B 2 17 ? -19.573 54.016 -3.493 1.00 36.93 15 PHE B C 1
ATOM 3733 O O . PHE B 2 17 ? -19.163 54.821 -4.345 1.00 41.73 15 PHE B O 1
ATOM 3750 N N . PRO B 2 18 ? -19.450 52.702 -3.658 1.00 30.84 16 PRO B N 1
ATOM 3751 C CA . PRO B 2 18 ? -18.790 52.181 -4.872 1.00 34.82 16 PRO B CA 1
ATOM 3752 C C . PRO B 2 18 ? -19.588 52.411 -6.140 1.00 43.68 16 PRO B C 1
ATOM 3753 O O . PRO B 2 18 ? -20.803 52.491 -6.137 1.00 42.93 16 PRO B O 1
ATOM 3764 N N . LYS B 2 19 ? -18.874 52.511 -7.250 1.00 42.09 17 LYS B N 1
ATOM 3765 C CA . LYS B 2 19 ? -19.499 52.565 -8.567 1.00 52.53 17 LYS B CA 1
ATOM 3766 C C . LYS B 2 19 ? -19.023 51.369 -9.392 1.00 52.16 17 LYS B C 1
ATOM 3767 O O . LYS B 2 19 ? -17.922 50.841 -9.166 1.00 47.16 17 LYS B O 1
ATOM 3786 N N . ARG B 2 20 ? -19.847 50.947 -10.350 1.00 54.03 18 ARG B N 1
ATOM 3787 C CA . ARG B 2 20 ? -19.372 49.952 -11.307 1.00 55.96 18 ARG B CA 1
ATOM 3788 C C . ARG B 2 20 ? -18.084 50.463 -11.964 1.00 54.27 18 ARG B C 1
ATOM 3789 O O . ARG B 2 20 ? -17.905 51.671 -12.212 1.00 49.65 18 ARG B O 1
ATOM 3810 N N . GLY B 2 21 ? -17.133 49.553 -12.123 1.00 50.25 19 GLY B N 1
ATOM 3811 C CA . GLY B 2 21 ? -15.837 49.918 -12.629 1.00 50.08 19 GLY B CA 1
ATOM 3812 C C . GLY B 2 21 ? -14.805 50.234 -11.576 1.00 49.36 19 GLY B C 1
ATOM 3813 O O . GLY B 2 21 ? -13.614 50.057 -11.828 1.00 43.12 19 GLY B O 1
ATOM 3817 N N . GLN B 2 22 ? -15.231 50.684 -10.383 1.00 42.77 20 GLN B N 1
ATOM 3818 C CA . GLN B 2 22 ? -14.272 50.932 -9.313 1.00 40.80 20 GLN B CA 1
ATOM 3819 C C . GLN B 2 22 ? -13.916 49.598 -8.663 1.00 30.96 20 GLN B C 1
ATOM 3820 O O . GLN B 2 22 ? -14.713 48.658 -8.687 1.00 37.70 20 GLN B O 1
ATOM 3834 N N . THR B 2 23 ? -12.739 49.542 -8.069 1.00 32.41 21 THR B N 1
ATOM 3835 C CA . THR B 2 23 ? -12.250 48.373 -7.344 1.00 32.38 21 THR B CA 1
ATOM 3836 C C . THR B 2 23 ? -12.461 48.595 -5.849 1.00 33.44 21 THR B C 1
ATOM 3837 O O . THR B 2 23 ? -11.977 49.586 -5.270 1.00 31.56 21 THR B O 1
ATOM 3848 N N . CYS B 2 24 ? -13.185 47.655 -5.221 1.00 28.04 22 CYS B N 1
ATOM 3849 C CA . CYS B 2 24 ? -13.388 47.727 -3.780 1.00 29.66 22 CYS B CA 1
ATOM 3850 C C . CYS B 2 24 ? -12.248 47.032 -3.077 1.00 29.32 22 CYS B C 1
ATOM 3851 O O . CYS B 2 24 ? -11.936 45.888 -3.391 1.00 30.06 22 CYS B O 1
ATOM 3859 N N . VAL B 2 25 ? -11.696 47.664 -2.055 1.00 24.86 23 VAL B N 1
ATOM 3860 C CA . VAL B 2 25 ? -10.650 47.092 -1.237 1.00 26.08 23 VAL B CA 1
ATOM 3861 C C . VAL B 2 25 ? -11.243 46.816 0.135 1.00 27.52 23 VAL B C 1
ATOM 3862 O O . VAL B 2 25 ? -11.606 47.759 0.856 1.00 26.53 23 VAL B O 1
ATOM 3875 N N . VAL B 2 26 ? -11.217 45.555 0.570 1.00 24.72 24 VAL B N 1
ATOM 3876 C CA . VAL B 2 26 ? -11.912 45.174 1.802 1.00 24.86 24 VAL B CA 1
ATOM 3877 C C . VAL B 2 26 ? -11.081 44.219 2.622 1.00 29.94 24 VAL B C 1
ATOM 3878 O O . VAL B 2 26 ? -10.203 43.516 2.107 1.00 28.40 24 VAL B O 1
ATOM 3891 N N . HIS B 2 27 ? -11.332 44.183 3.914 1.00 23.98 25 HIS B N 1
ATOM 3892 C CA . HIS B 2 27 ? -10.957 43.075 4.751 1.00 23.56 25 HIS B CA 1
ATOM 3893 C C . HIS B 2 27 ? -12.231 42.389 5.212 1.00 27.61 25 HIS B C 1
ATOM 3894 O O . HIS B 2 27 ? -13.217 43.059 5.545 1.00 24.60 25 HIS B O 1
ATOM 3908 N N . TYR B 2 28 ? -12.224 41.088 5.243 1.00 22.97 26 TYR B N 1
ATOM 3909 C CA . TYR B 2 28 ? -13.381 40.299 5.607 1.00 22.69 26 TYR B CA 1
ATOM 3910 C C . TYR B 2 28 ? -13.028 39.113 6.460 1.00 25.08 26 TYR B C 1
ATOM 3911 O O . TYR B 2 28 ? -11.895 38.604 6.458 1.00 26.01 26 TYR B O 1
ATOM 3929 N N . THR B 2 29 ? -14.030 38.618 7.162 1.00 23.88 27 THR B N 1
ATOM 3930 C CA . THR B 2 29 ? -14.021 37.308 7.793 1.00 24.98 27 THR B CA 1
ATOM 3931 C C . THR B 2 29 ? -15.336 36.649 7.422 1.00 25.54 27 THR B C 1
ATOM 3932 O O . THR B 2 29 ? -16.427 37.238 7.615 1.00 26.03 27 THR B O 1
ATOM 3943 N N . GLY B 2 30 ? -15.276 35.443 6.910 1.00 26.13 28 GLY B N 1
ATOM 3944 C CA . GLY B 2 30 ? -16.474 34.695 6.543 1.00 25.21 28 GLY B CA 1
ATOM 3945 C C . GLY B 2 30 ? -16.702 33.574 7.539 1.00 23.60 28 GLY B C 1
ATOM 3946 O O . GLY B 2 30 ? -15.731 32.903 7.954 1.00 26.95 28 GLY B O 1
ATOM 3950 N N . MET B 2 31 ? -17.969 33.412 7.938 1.00 24.65 29 MET B N 1
ATOM 3951 C CA . MET B 2 31 ? -18.400 32.410 8.910 1.00 28.36 29 MET B CA 1
ATOM 3952 C C . MET B 2 31 ? -19.665 31.726 8.442 1.00 27.56 29 MET B C 1
ATOM 3953 O O . MET B 2 31 ? -20.489 32.300 7.735 1.00 27.62 29 MET B O 1
ATOM 3967 N N . LEU B 2 32 ? -19.828 30.495 8.904 1.00 28.28 30 LEU B N 1
ATOM 3968 C CA . LEU B 2 32 ? -21.058 29.757 8.746 1.00 29.50 30 LEU B CA 1
ATOM 3969 C C . LEU B 2 32 ? -22.101 30.356 9.716 1.00 38.36 30 LEU B C 1
ATOM 3970 O O . LEU B 2 32 ? -21.799 31.208 10.568 1.00 38.45 30 LEU B O 1
ATOM 3986 N N . GLU B 2 33 ? -23.337 29.920 9.571 1.00 34.36 31 GLU B N 1
ATOM 3987 C CA . GLU B 2 33 ? -24.423 30.497 10.351 1.00 44.61 31 GLU B CA 1
ATOM 3988 C C . GLU B 2 33 ? -24.235 30.262 11.839 1.00 40.48 31 GLU B C 1
ATOM 3989 O O . GLU B 2 33 ? -24.701 31.074 12.650 1.00 47.80 31 GLU B O 1
ATOM 4001 N N . ASP B 2 34 ? -23.573 29.171 12.214 1.00 46.33 32 ASP B N 1
ATOM 4002 C CA . ASP B 2 34 ? -23.232 28.883 13.611 1.00 47.45 32 ASP B CA 1
ATOM 4003 C C . ASP B 2 34 ? -22.036 29.688 14.113 1.00 46.29 32 ASP B C 1
ATOM 4004 O O . ASP B 2 34 ? -21.646 29.534 15.273 1.00 50.03 32 ASP B O 1
ATOM 4013 N N . GLY B 2 35 ? -21.415 30.515 13.278 1.00 48.35 33 GLY B N 1
ATOM 4014 C CA . GLY B 2 35 ? -20.264 31.311 13.694 1.00 44.27 33 GLY B CA 1
ATOM 4015 C C . GLY B 2 35 ? -18.895 30.722 13.401 1.00 41.14 33 GLY B C 1
ATOM 4016 O O . GLY B 2 35 ? -17.872 31.379 13.682 1.00 42.76 33 GLY B O 1
ATOM 4020 N N . LYS B 2 36 ? -18.834 29.493 12.884 1.00 38.80 34 LYS B N 1
ATOM 4021 C CA . LYS B 2 36 ? -17.564 28.850 12.563 1.00 38.68 34 LYS B CA 1
ATOM 4022 C C . LYS B 2 36 ? -16.908 29.572 11.393 1.00 36.05 34 LYS B C 1
ATOM 4023 O O . LYS B 2 36 ? -17.498 29.692 10.300 1.00 32.69 34 LYS B O 1
ATOM 4042 N N . LYS B 2 37 ? -15.701 30.036 11.619 1.00 33.13 35 LYS B N 1
ATOM 4043 C CA . LYS B 2 37 ? -14.962 30.785 10.626 1.00 34.66 35 LYS B CA 1
ATOM 4044 C C . LYS B 2 37 ? -14.451 29.849 9.548 1.00 35.87 35 LYS B C 1
ATOM 4045 O O . LYS B 2 37 ? -13.909 28.775 9.831 1.00 37.57 35 LYS B O 1
ATOM 4064 N N . PHE B 2 38 ? -14.623 30.242 8.299 1.00 31.46 36 PHE B N 1
ATOM 4065 C CA . PHE B 2 38 ? -14.009 29.481 7.217 1.00 30.69 36 PHE B CA 1
ATOM 4066 C C . PHE B 2 38 ? -12.903 30.203 6.483 1.00 33.33 36 PHE B C 1
ATOM 4067 O O . PHE B 2 38 ? -12.101 29.540 5.805 1.00 32.37 36 PHE B O 1
ATOM 4084 N N . ASP B 2 39 ? -12.791 31.520 6.597 1.00 29.72 37 ASP B N 1
ATOM 4085 C CA . ASP B 2 39 ? -11.732 32.243 5.924 1.00 27.83 37 ASP B CA 1
ATOM 4086 C C . ASP B 2 39 ? -11.706 33.680 6.421 1.00 30.05 37 ASP B C 1
ATOM 4087 O O . ASP B 2 39 ? -12.744 34.237 6.763 1.00 28.46 37 ASP B O 1
ATOM 4096 N N . SER B 2 40 ? -10.540 34.295 6.388 1.00 27.08 38 SER B N 1
ATOM 4097 C CA . SER B 2 40 ? -10.393 35.714 6.680 1.00 26.52 38 SER B CA 1
ATOM 4098 C C . SER B 2 40 ? -9.207 36.276 5.909 1.00 31.78 38 SER B C 1
ATOM 4099 O O . SER B 2 40 ? -8.075 35.730 6.011 1.00 31.44 38 SER B O 1
ATOM 4107 N N . SER B 2 41 ? -9.405 37.385 5.208 1.00 27.20 39 SER B N 1
ATOM 4108 C CA . SER B 2 41 ? -8.316 38.112 4.568 1.00 29.58 39 SER B CA 1
ATOM 4109 C C . SER B 2 41 ? -7.385 38.689 5.608 1.00 31.74 39 SER B C 1
ATOM 4110 O O . SER B 2 41 ? -6.199 38.930 5.306 1.00 30.01 39 SER B O 1
ATOM 4118 N N . ARG B 2 42 ? -7.856 38.843 6.835 1.00 29.98 40 ARG B N 1
ATOM 4119 C CA . ARG B 2 42 ? -6.986 39.424 7.865 1.00 33.23 40 ARG B CA 1
ATOM 4120 C C . ARG B 2 42 ? -5.914 38.426 8.259 1.00 38.85 40 ARG B C 1
ATOM 4121 O O . ARG B 2 42 ? -4.823 38.830 8.667 1.00 41.53 40 ARG B O 1
ATOM 4142 N N . ASP B 2 43 ? -6.190 37.141 8.119 1.00 35.00 41 ASP B N 1
ATOM 4143 C CA . ASP B 2 43 ? -5.171 36.134 8.452 1.00 39.01 41 ASP B CA 1
ATOM 4144 C C . ASP B 2 43 ? -4.003 36.166 7.484 1.00 40.17 41 ASP B C 1
ATOM 4145 O O . ASP B 2 43 ? -2.943 35.609 7.798 1.00 45.96 41 ASP B O 1
ATOM 4154 N N . ARG B 2 44 ? -4.159 36.781 6.330 1.00 37.45 42 ARG B N 1
ATOM 4155 C CA . ARG B 2 44 ? -3.131 36.919 5.315 1.00 38.54 42 ARG B CA 1
ATOM 4156 C C . ARG B 2 44 ? -2.527 38.318 5.336 1.00 40.47 42 ARG B C 1
ATOM 4157 O O . ARG B 2 44 ? -1.628 38.600 4.540 1.00 42.14 42 ARG B O 1
ATOM 4178 N N . ASN B 2 45 ? -3.012 39.188 6.222 1.00 41.13 43 ASN B N 1
ATOM 4179 C CA . ASN B 2 45 ? -2.553 40.571 6.303 1.00 45.75 43 ASN B CA 1
ATOM 4180 C C . ASN B 2 45 ? -2.596 41.257 4.949 1.00 44.68 43 ASN B C 1
ATOM 4181 O O . ASN B 2 45 ? -1.758 42.117 4.640 1.00 41.61 43 ASN B O 1
ATOM 4192 N N . LYS B 2 46 ? -3.586 40.881 4.119 1.00 39.03 44 LYS B N 1
ATOM 4193 C CA . LYS B 2 46 ? -3.632 41.404 2.773 1.00 36.27 44 LYS B CA 1
ATOM 4194 C C . LYS B 2 46 ? -5.119 41.558 2.396 1.00 31.28 44 LYS B C 1
ATOM 4195 O O . LYS B 2 46 ? -5.852 40.580 2.479 1.00 33.88 44 LYS B O 1
ATOM 4214 N N . PRO B 2 47 ? -5.548 42.732 1.989 1.00 34.58 45 PRO B N 1
ATOM 4215 C CA . PRO B 2 47 ? -6.974 42.921 1.722 1.00 28.02 45 PRO B CA 1
ATOM 4216 C C . PRO B 2 47 ? -7.379 42.238 0.436 1.00 32.41 45 PRO B C 1
ATOM 4217 O O . PRO B 2 47 ? -6.571 41.963 -0.456 1.00 32.48 45 PRO B O 1
ATOM 4228 N N . PHE B 2 48 ? -8.663 41.914 0.344 1.00 25.88 46 PHE B N 1
ATOM 4229 C CA . PHE B 2 48 ? -9.273 41.369 -0.850 1.00 26.37 46 PHE B CA 1
ATOM 4230 C C . PHE B 2 48 ? -9.741 42.514 -1.719 1.00 30.22 46 PHE B C 1
ATOM 4231 O O . PHE B 2 48 ? -10.280 43.509 -1.205 1.00 28.03 46 PHE B O 1
ATOM 4248 N N . LYS B 2 49 ? -9.510 42.414 -3.022 1.00 29.01 47 LYS B N 1
ATOM 4249 C CA . LYS B 2 49 ? -9.911 43.407 -3.985 1.00 24.71 47 LYS B CA 1
ATOM 4250 C C . LYS B 2 49 ? -10.797 42.794 -5.054 1.00 28.16 47 LYS B C 1
ATOM 4251 O O . LYS B 2 49 ? -10.559 41.662 -5.514 1.00 31.53 47 LYS B O 1
ATOM 4270 N N . PHE B 2 50 ? -11.853 43.493 -5.442 1.00 27.14 48 PHE B N 1
ATOM 4271 C CA . PHE B 2 50 ? -12.729 43.046 -6.493 1.00 26.96 48 PHE B CA 1
ATOM 4272 C C . PHE B 2 50 ? -13.396 44.241 -7.122 1.00 28.11 48 PHE B C 1
ATOM 4273 O O . PHE B 2 50 ? -13.527 45.310 -6.520 1.00 31.11 48 PHE B O 1
ATOM 4290 N N . MET B 2 51 ? -13.845 44.064 -8.334 1.00 28.95 49 MET B N 1
ATOM 4291 C CA . MET B 2 51 ? -14.498 45.110 -9.107 1.00 31.36 49 MET B CA 1
ATOM 4292 C C . MET B 2 51 ? -15.974 44.786 -9.244 1.00 35.65 49 MET B C 1
ATOM 4293 O O . MET B 2 51 ? -16.345 43.704 -9.723 1.00 33.52 49 MET B O 1
ATOM 4307 N N . LEU B 2 52 ? -16.821 45.713 -8.808 1.00 38.30 50 LEU B N 1
ATOM 4308 C CA . LEU B 2 52 ? -18.254 45.496 -8.901 1.00 34.82 50 LEU B CA 1
ATOM 4309 C C . LEU B 2 52 ? -18.681 45.645 -10.351 1.00 36.72 50 LEU B C 1
ATOM 4310 O O . LEU B 2 52 ? -18.068 46.396 -11.119 1.00 37.48 50 LEU B O 1
ATOM 4326 N N . GLY B 2 53 ? -19.710 44.907 -10.720 1.00 37.84 51 GLY B N 1
ATOM 4327 C CA . GLY B 2 53 ? -20.217 44.896 -12.069 1.00 37.34 51 GLY B CA 1
ATOM 4328 C C . GLY B 2 53 ? -19.520 43.926 -13.001 1.00 38.69 51 GLY B C 1
ATOM 4329 O O . GLY B 2 53 ? -19.826 43.940 -14.202 1.00 45.48 51 GLY B O 1
ATOM 4333 N N . LYS B 2 54 ? -18.610 43.083 -12.497 1.00 35.63 52 LYS B N 1
ATOM 4334 C CA . LYS B 2 54 ? -17.819 42.186 -13.346 1.00 35.17 52 LYS B CA 1
ATOM 4335 C C . LYS B 2 54 ? -18.032 40.702 -13.038 1.00 32.39 52 LYS B C 1
ATOM 4336 O O . LYS B 2 54 ? -17.202 39.870 -13.419 1.00 32.75 52 LYS B O 1
ATOM 4355 N N . GLN B 2 55 ? -19.112 40.371 -12.337 1.00 33.10 53 GLN B N 1
ATOM 4356 C CA . GLN B 2 55 ? -19.386 38.988 -11.936 1.00 33.37 53 GLN B CA 1
ATOM 4357 C C . GLN B 2 55 ? -18.194 38.328 -11.265 1.00 30.67 53 GLN B C 1
ATOM 4358 O O . GLN B 2 55 ? -17.840 37.194 -11.560 1.00 29.97 53 GLN B O 1
ATOM 4372 N N . GLU B 2 56 ? -17.565 39.045 -10.332 1.00 28.30 54 GLU B N 1
ATOM 4373 C CA . GLU B 2 56 ? -16.417 38.533 -9.675 1.00 24.50 54 GLU B CA 1
ATOM 4374 C C . GLU B 2 56 ? -16.686 37.879 -8.330 1.00 24.53 54 GLU B C 1
ATOM 4375 O O . GLU B 2 56 ? -15.810 37.233 -7.796 1.00 25.77 54 GLU B O 1
ATOM 4387 N N . VAL B 2 57 ? -17.900 38.086 -7.778 1.00 23.34 55 VAL B N 1
ATOM 4388 C CA . VAL B 2 57 ? -18.197 37.645 -6.414 1.00 24.16 55 VAL B CA 1
ATOM 4389 C C . VAL B 2 57 ? -19.630 37.154 -6.310 1.00 21.33 55 VAL B C 1
ATOM 4390 O O . VAL B 2 57 ? -20.464 37.449 -7.147 1.00 22.92 55 VAL B O 1
ATOM 4403 N N . ILE B 2 58 ? -19.871 36.380 -5.249 1.00 21.43 56 ILE B N 1
ATOM 4404 C CA . ILE B 2 58 ? -21.201 35.867 -4.966 1.00 20.84 56 ILE B CA 1
ATOM 4405 C C . ILE B 2 58 ? -22.197 37.043 -4.898 1.00 22.51 56 ILE B C 1
ATOM 4406 O O . ILE B 2 58 ? -21.860 38.166 -4.504 1.00 23.15 56 ILE B O 1
ATOM 4422 N N . ARG B 2 59 ? -23.447 36.755 -5.234 1.00 22.40 57 ARG B N 1
ATOM 4423 C CA . ARG B 2 59 ? -24.433 37.828 -5.374 1.00 24.03 57 ARG B CA 1
ATOM 4424 C C . ARG B 2 59 ? -24.629 38.640 -4.104 1.00 22.79 57 ARG B C 1
ATOM 4425 O O . ARG B 2 59 ? -24.867 39.869 -4.169 1.00 23.55 57 ARG B O 1
ATOM 4446 N N . GLY B 2 6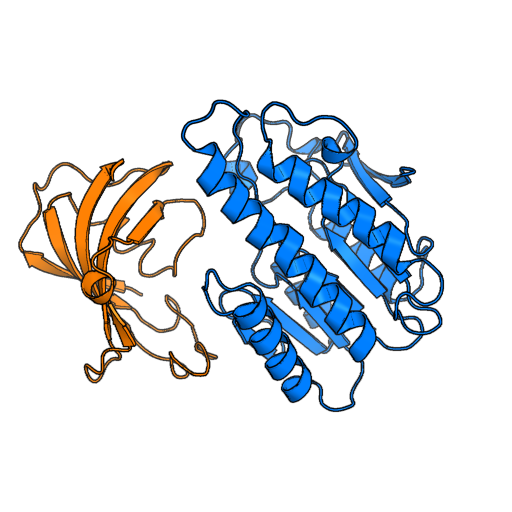0 ? -24.567 37.989 -2.935 1.00 21.82 58 GLY B N 1
ATOM 4447 C CA . GLY B 2 60 ? -24.685 38.735 -1.688 1.00 23.28 58 GLY B CA 1
ATOM 4448 C C . GLY B 2 60 ? -23.626 39.790 -1.477 1.00 23.63 58 GLY B C 1
ATOM 4449 O O . GLY B 2 60 ? -23.860 40.819 -0.856 1.00 21.60 58 GLY B O 1
ATOM 4453 N N . TRP B 2 61 ? -22.404 39.536 -1.942 1.00 22.60 59 TRP B N 1
ATOM 4454 C CA . TRP B 2 61 ? -21.384 40.568 -1.897 1.00 22.36 59 TRP B CA 1
ATOM 4455 C C . TRP B 2 61 ? -21.631 41.627 -2.962 1.00 23.08 59 TRP B C 1
ATOM 4456 O O . TRP B 2 61 ? -21.470 42.820 -2.697 1.00 24.36 59 TRP B O 1
ATOM 4477 N N . GLU B 2 62 ? -22.040 41.233 -4.157 1.00 23.91 60 GLU B N 1
ATOM 4478 C CA . GLU B 2 62 ? -22.315 42.176 -5.249 1.00 25.72 60 GLU B CA 1
ATOM 4479 C C . GLU B 2 62 ? -23.381 43.203 -4.824 1.00 26.80 60 GLU B C 1
ATOM 4480 O O . GLU B 2 62 ? -23.199 44.426 -5.009 1.00 29.26 60 GLU B O 1
ATOM 4492 N N . GLU B 2 63 ? -24.438 42.735 -4.164 1.00 25.59 61 GLU B N 1
ATOM 4493 C CA A GLU B 2 63 ? -25.506 43.598 -3.693 0.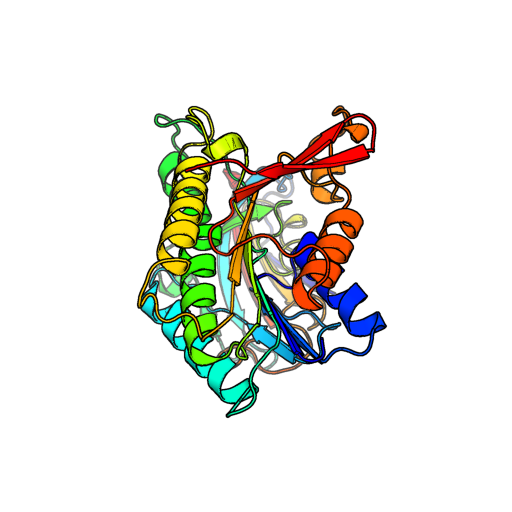52 25.71 61 GLU B CA 1
ATOM 4494 C CA B GLU B 2 63 ? -25.469 43.641 -3.716 0.48 25.71 61 GLU B CA 1
ATOM 4495 C C . GLU B 2 63 ? -25.163 44.264 -2.364 1.00 24.04 61 GLU B C 1
ATOM 4496 O O . GLU B 2 63 ? -25.518 45.436 -2.133 1.00 28.16 61 GLU B O 1
ATOM 4519 N N . GLY B 2 64 ? -24.487 43.591 -1.458 1.00 22.25 62 GLY B N 1
ATOM 4520 C CA . GLY B 2 64 ? -24.176 44.043 -0.123 1.00 21.25 62 GLY B CA 1
ATOM 4521 C C . GLY B 2 64 ? -23.135 45.111 -0.039 1.00 23.08 62 GLY B C 1
ATOM 4522 O O . GLY B 2 64 ? -23.303 46.202 0.550 1.00 23.20 62 GLY B O 1
ATOM 4526 N N . VAL B 2 65 ? -22.003 44.832 -0.708 1.00 21.93 63 VAL B N 1
ATOM 4527 C CA . VAL B 2 65 ? -20.916 45.791 -0.663 1.00 21.74 63 VAL B CA 1
ATOM 4528 C C . VAL B 2 65 ? -21.261 47.079 -1.413 1.00 22.60 63 VAL B C 1
ATOM 4529 O O . VAL B 2 65 ? -20.827 48.153 -0.992 1.00 24.77 63 VAL B O 1
ATOM 4542 N N . ALA B 2 66 ? -22.066 47.007 -2.436 1.00 23.69 64 ALA B N 1
ATOM 4543 C CA . ALA B 2 66 ? -22.483 48.189 -3.172 1.00 24.04 64 ALA B CA 1
ATOM 4544 C C . ALA B 2 66 ? -23.222 49.154 -2.262 1.00 28.93 64 ALA B C 1
ATOM 4545 O O . ALA B 2 66 ? -23.269 50.353 -2.576 1.00 30.37 64 ALA B O 1
ATOM 4552 N N . GLN B 2 67 ? -23.789 48.656 -1.156 1.00 24.15 65 GLN B N 1
ATOM 4553 C CA . GLN B 2 67 ? -24.520 49.499 -0.192 1.00 26.78 65 GLN B CA 1
ATOM 4554 C C . GLN B 2 67 ? -23.643 50.190 0.826 1.00 26.82 65 GLN B C 1
ATOM 4555 O O . GLN B 2 67 ? -24.137 51.015 1.627 1.00 28.24 65 GLN B O 1
ATOM 4569 N N . MET B 2 68 ? -22.362 49.891 0.898 1.00 23.71 66 MET B N 1
ATOM 4570 C CA . MET B 2 68 ? -21.494 50.336 1.952 1.00 23.86 66 MET B CA 1
ATOM 4571 C C . MET B 2 68 ? -20.761 51.589 1.474 1.00 26.47 66 MET B C 1
ATOM 4572 O O . MET B 2 68 ? -20.576 51.816 0.259 1.00 27.33 66 MET B O 1
ATOM 4586 N N . SER B 2 69 ? -20.418 52.433 2.443 1.00 24.35 67 SER B N 1
ATOM 4587 C CA . SER B 2 69 ? -19.549 53.588 2.189 1.00 26.44 67 SER B CA 1
ATOM 4588 C C . SER B 2 69 ? -18.155 53.366 2.751 1.00 26.62 67 SER B C 1
ATOM 4589 O O . SER B 2 69 ? -17.887 52.524 3.625 1.00 25.76 67 SER B O 1
ATOM 4597 N N . VAL B 2 70 ? -17.181 54.121 2.207 1.00 27.37 68 VAL B N 1
ATOM 4598 C CA . VAL B 2 70 ? -15.798 53.905 2.611 1.00 28.47 68 VAL B CA 1
ATOM 4599 C C . VAL B 2 70 ? -15.625 54.119 4.115 1.00 28.16 68 VAL B C 1
ATOM 4600 O O . VAL B 2 70 ? -16.112 55.113 4.656 1.00 30.23 68 VAL B O 1
ATOM 4613 N N . GLY B 2 71 ? -14.958 53.191 4.811 1.00 26.11 69 GLY B N 1
ATOM 4614 C CA . GLY B 2 71 ? -14.752 53.158 6.228 1.00 27.11 69 GLY B CA 1
ATOM 4615 C C . GLY B 2 71 ? -15.804 52.360 6.994 1.00 24.64 69 GLY B C 1
ATOM 4616 O O . GLY B 2 71 ? -15.599 52.065 8.192 1.00 27.58 69 GLY B O 1
ATOM 4620 N N . GLN B 2 72 ? -16.871 51.965 6.311 1.00 26.00 70 GLN B N 1
ATOM 4621 C CA . GLN B 2 72 ? -17.947 51.209 7.000 1.00 24.39 70 GLN B CA 1
ATOM 4622 C C . GLN B 2 72 ? -17.465 49.798 7.315 1.00 25.56 70 GLN B C 1
ATOM 4623 O O . GLN B 2 72 ? -16.807 49.158 6.478 1.00 25.25 70 GLN B O 1
ATOM 4637 N N . ARG B 2 73 ? -17.889 49.281 8.458 1.00 24.96 71 ARG B N 1
ATOM 4638 C CA . ARG B 2 73 ? -17.785 47.872 8.803 1.00 24.59 71 ARG B CA 1
ATOM 4639 C C . ARG B 2 73 ? -19.210 47.368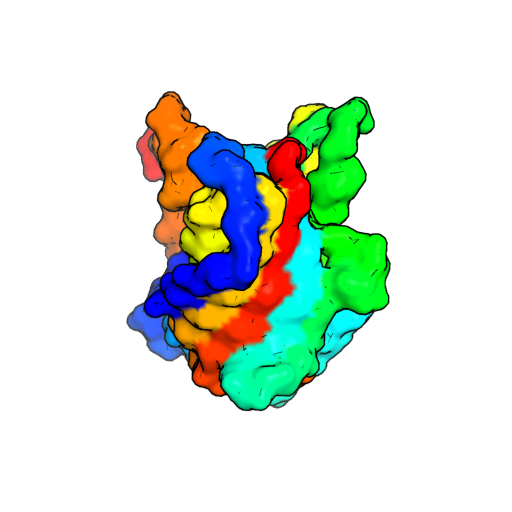 8.891 1.00 24.62 71 ARG B C 1
ATOM 4640 O O . ARG B 2 73 ? -20.066 48.010 9.559 1.00 25.07 71 ARG B O 1
ATOM 4661 N N . ALA B 2 74 ? -19.503 46.298 8.173 1.00 23.96 72 ALA B N 1
ATOM 4662 C CA . ALA B 2 74 ? -20.857 45.771 8.035 1.00 23.53 72 ALA B CA 1
ATOM 4663 C C . ALA B 2 74 ? -20.856 44.247 8.176 1.00 27.32 72 ALA B C 1
ATOM 4664 O O . ALA B 2 74 ? -19.855 43.574 7.914 1.00 27.22 72 ALA B O 1
ATOM 4671 N N . LYS B 2 75 ? -21.936 43.696 8.688 1.00 24.55 73 LYS B N 1
ATOM 4672 C CA . LYS B 2 75 ? -22.231 42.275 8.686 1.00 23.61 73 LYS B CA 1
ATOM 4673 C C . LYS B 2 75 ? -23.183 41.996 7.540 1.00 27.28 73 LYS B C 1
ATOM 4674 O O . LYS B 2 75 ? -24.291 42.549 7.484 1.00 24.84 73 LYS B O 1
ATOM 4693 N N . LEU B 2 76 ? -22.794 41.109 6.615 1.00 23.39 74 LEU B N 1
ATOM 4694 C CA . LEU B 2 76 ? -23.641 40.669 5.539 1.00 21.85 74 LEU B CA 1
ATOM 4695 C C . LEU B 2 76 ? -24.078 39.265 5.840 1.00 24.04 74 LEU B C 1
ATOM 4696 O O . LEU B 2 76 ? -23.255 38.380 6.056 1.00 24.81 74 LEU B O 1
ATOM 4712 N N . THR B 2 77 ? -25.386 39.062 5.970 1.00 23.09 75 THR B N 1
ATOM 4713 C CA . THR B 2 77 ? -25.952 37.740 6.149 1.00 22.52 75 THR B CA 1
ATOM 4714 C C . THR B 2 77 ? -26.614 37.333 4.858 1.00 23.99 75 THR B C 1
ATOM 4715 O O . THR B 2 77 ? -27.458 38.058 4.310 1.00 23.63 75 THR B O 1
ATOM 4726 N N . ILE B 2 78 ? -26.057 36.276 4.238 1.00 23.24 76 ILE B N 1
ATOM 4727 C CA . ILE B 2 78 ? -26.321 35.928 2.849 1.00 22.66 76 ILE B CA 1
ATOM 4728 C C . ILE B 2 78 ? -26.982 34.555 2.770 1.00 22.55 76 ILE B C 1
ATOM 4729 O O . ILE B 2 78 ? -26.402 33.553 3.203 1.00 23.44 76 ILE B O 1
ATOM 4745 N N . SER B 2 79 ? -28.186 34.535 2.193 1.00 25.36 77 SER B N 1
ATOM 4746 C CA . SER B 2 79 ? -28.924 33.284 1.989 1.00 25.26 77 SER B CA 1
ATOM 4747 C C . SER B 2 79 ? -28.229 32.409 0.954 1.00 24.59 77 SER B C 1
ATOM 4748 O O . SER B 2 79 ? -27.481 32.900 0.113 1.00 23.36 77 SER B O 1
ATOM 4756 N N . PRO B 2 80 ? -28.485 31.114 0.948 1.00 22.99 78 PRO B N 1
ATOM 4757 C CA . PRO B 2 80 ? -27.735 30.258 -0.010 1.00 24.89 78 PRO B CA 1
ATOM 4758 C C . PRO B 2 80 ? -27.918 30.645 -1.447 1.00 24.10 78 PRO B C 1
ATOM 4759 O O . PRO B 2 80 ? -26.930 30.517 -2.236 1.00 24.56 78 PRO B O 1
ATOM 4770 N N . ASP B 2 81 ? -29.090 31.104 -1.872 1.00 24.53 79 ASP B N 1
ATOM 4771 C CA . ASP B 2 81 ? -29.276 31.494 -3.258 1.00 24.68 79 ASP B CA 1
ATOM 4772 C C . ASP B 2 81 ? -28.486 32.731 -3.672 1.00 25.44 79 ASP B C 1
ATOM 4773 O O . ASP B 2 81 ? -28.412 33.052 -4.871 1.00 27.16 79 ASP B O 1
ATOM 4782 N N . TYR B 2 82 ? -27.943 33.438 -2.697 1.00 23.15 80 TYR B N 1
ATOM 4783 C CA . TYR B 2 82 ? -27.060 34.570 -2.982 1.00 25.21 80 TYR B CA 1
ATOM 4784 C C . TYR B 2 82 ? -25.599 34.240 -2.691 1.00 23.62 80 TYR B C 1
ATOM 4785 O O . TYR B 2 82 ? -24.749 35.139 -2.654 1.00 22.21 80 TYR B O 1
ATOM 4803 N N . ALA B 2 83 ? -25.302 32.999 -2.449 1.00 22.35 81 ALA B N 1
ATOM 4804 C CA . ALA B 2 83 ? -23.985 32.512 -2.058 1.00 22.05 81 ALA B CA 1
ATOM 4805 C C . ALA B 2 83 ? -23.684 31.272 -2.926 1.00 22.08 81 ALA B C 1
ATOM 4806 O O . ALA B 2 83 ? -23.698 31.356 -4.151 1.00 24.49 81 ALA B O 1
ATOM 4813 N N . TYR B 2 84 ? -23.487 30.107 -2.324 1.00 21.64 82 TYR B N 1
ATOM 4814 C CA . TYR B 2 84 ? -23.085 28.873 -3.032 1.00 22.32 82 TYR B CA 1
ATOM 4815 C C . TYR B 2 84 ? -24.235 27.885 -3.211 1.00 25.42 82 TYR B C 1
ATOM 4816 O O . TYR B 2 84 ? -23.996 26.777 -3.684 1.00 23.89 82 TYR B O 1
ATOM 4834 N N . GLY B 2 85 ? -25.488 28.263 -2.864 1.00 23.57 83 GLY B N 1
ATOM 4835 C CA . GLY B 2 85 ? -26.632 27.497 -3.282 1.00 22.89 83 GLY B CA 1
ATOM 4836 C C . GLY B 2 85 ? -26.722 26.113 -2.648 1.00 23.26 83 GLY B C 1
ATOM 4837 O O . GLY B 2 85 ? -26.224 25.839 -1.590 1.00 24.87 83 GLY B O 1
ATOM 4841 N N . ALA B 2 86 ? -27.381 25.236 -3.395 1.00 25.69 84 ALA B N 1
ATOM 4842 C CA . ALA B 2 86 ? -27.653 23.907 -2.862 1.00 27.70 84 ALA B CA 1
ATOM 4843 C C . ALA B 2 86 ? -26.391 23.102 -2.720 1.00 26.93 84 ALA B C 1
ATOM 4844 O O . ALA B 2 86 ? -26.176 22.404 -1.732 1.00 30.15 84 ALA B O 1
ATOM 4851 N N . THR B 2 87 ? -25.479 23.175 -3.711 1.00 25.85 85 THR B N 1
ATOM 4852 C CA . THR B 2 87 ? -24.317 22.325 -3.697 1.00 24.84 85 THR B CA 1
ATOM 4853 C C . THR B 2 87 ? -23.304 22.782 -2.653 1.00 23.96 85 THR B C 1
ATOM 4854 O O . THR B 2 87 ? -22.541 21.995 -2.067 1.00 26.06 85 THR B O 1
ATOM 4865 N N . GLY B 2 88 ? -23.210 24.106 -2.427 1.00 24.05 86 GLY B N 1
ATOM 4866 C CA . GLY B 2 88 ? -22.165 24.565 -1.604 1.00 22.17 86 GLY B CA 1
ATOM 4867 C C . GLY B 2 88 ? -20.787 24.558 -2.275 1.00 23.03 86 GLY B C 1
ATOM 4868 O O . GLY B 2 88 ? -20.750 24.693 -3.514 1.00 25.15 86 GLY B O 1
ATOM 4872 N N . HIS B 2 89 ? -19.745 24.536 -1.505 1.00 23.95 87 HIS B N 1
ATOM 4873 C CA . HIS B 2 89 ? -18.405 24.382 -2.042 1.00 24.49 87 HIS B CA 1
ATOM 4874 C C . HIS B 2 89 ? -17.758 23.267 -1.224 1.00 28.05 87 HIS B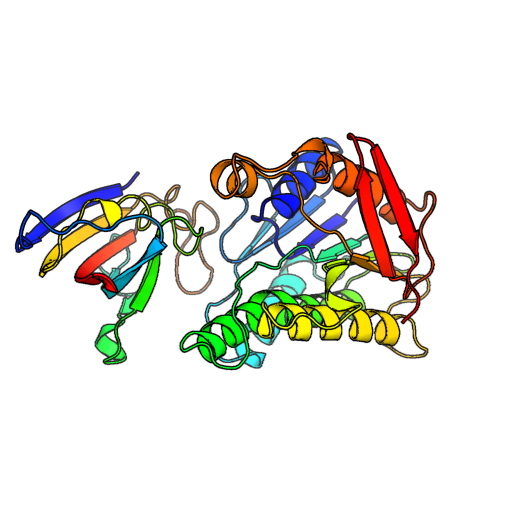 C 1
ATOM 4875 O O . HIS B 2 89 ? -17.195 23.500 -0.160 1.00 27.74 87 HIS B O 1
ATOM 4889 N N . PRO B 2 90 ? -17.883 22.031 -1.677 1.00 30.11 88 PRO B N 1
ATOM 4890 C CA . PRO B 2 90 ? -17.430 20.871 -0.876 1.00 31.61 88 PRO B CA 1
ATOM 4891 C C . PRO B 2 90 ? -16.043 21.047 -0.306 1.00 34.29 88 PRO B C 1
ATOM 4892 O O . PRO B 2 90 ? -15.103 21.415 -1.004 1.00 35.49 88 PRO B O 1
ATOM 4903 N N . GLY B 2 91 ? -15.924 20.795 0.985 1.00 35.18 89 GLY B N 1
ATOM 4904 C CA . GLY B 2 91 ? -14.692 20.999 1.694 1.00 35.53 89 GLY B CA 1
ATOM 4905 C C . GLY B 2 91 ? -14.569 22.321 2.427 1.00 37.28 89 GLY B C 1
ATOM 4906 O O . GLY B 2 91 ? -13.651 22.463 3.256 1.00 39.44 89 GLY B O 1
ATOM 4910 N N . ILE B 2 92 ? -15.423 23.300 2.136 1.00 34.10 90 ILE B N 1
ATOM 4911 C CA . ILE B 2 92 ? -15.315 24.581 2.843 1.00 35.86 90 ILE B CA 1
ATOM 4912 C C . ILE B 2 92 ? -16.698 25.128 3.162 1.00 33.25 90 ILE B C 1
ATOM 4913 O O . ILE B 2 92 ? -16.937 25.611 4.279 1.00 30.88 90 ILE B O 1
ATOM 4929 N N . ILE B 2 93 ? -17.621 25.083 2.210 1.00 25.78 91 ILE B N 1
ATOM 4930 C CA . ILE B 2 93 ? -18.967 25.604 2.424 1.00 25.22 91 ILE B CA 1
ATOM 4931 C C . ILE B 2 93 ? -19.975 24.475 2.308 1.00 29.05 91 ILE B C 1
ATOM 4932 O O . ILE B 2 93 ? -20.086 23.853 1.242 1.00 26.33 91 ILE B O 1
ATOM 4948 N N . PRO B 2 94 ? -20.714 24.157 3.372 1.00 26.64 92 PRO B N 1
ATOM 4949 C CA . PRO B 2 94 ? -21.685 23.075 3.301 1.00 29.62 92 PRO B CA 1
ATOM 4950 C C . PRO B 2 94 ? -22.824 23.350 2.335 1.00 29.73 92 PRO B C 1
ATOM 4951 O O . PRO B 2 94 ? -23.112 24.483 1.899 1.00 28.11 92 PRO B O 1
ATOM 4962 N N . PRO B 2 95 ? -23.635 22.328 2.043 1.00 30.23 93 PRO B N 1
ATOM 4963 C CA . PRO B 2 95 ? -24.827 22.547 1.227 1.00 26.75 93 PRO B CA 1
ATOM 4964 C C . PRO B 2 95 ? -25.797 23.550 1.852 1.00 27.95 93 PRO B C 1
ATOM 4965 O O . PRO B 2 95 ? -25.937 23.618 3.086 1.00 30.53 93 PRO B O 1
ATOM 4976 N N . HIS B 2 96 ? -26.517 24.279 1.001 1.00 25.55 94 HIS B N 1
ATOM 4977 C CA . HIS B 2 96 ? -27.538 25.261 1.392 1.00 28.12 94 HIS B CA 1
ATOM 4978 C C . HIS B 2 96 ? -27.144 26.060 2.636 1.00 28.05 94 HIS B C 1
ATOM 4979 O O . HIS B 2 96 ? -27.942 26.262 3.558 1.00 29.59 94 HIS B O 1
ATOM 4993 N N . ALA B 2 97 ? -25.950 26.608 2.628 1.00 24.69 95 ALA B N 1
ATOM 4994 C CA . ALA B 2 97 ? -25.413 27.354 3.770 1.00 24.22 95 ALA B CA 1
ATOM 4995 C C . ALA B 2 97 ? -25.738 28.831 3.700 1.00 25.66 95 ALA B C 1
ATOM 4996 O O . ALA B 2 97 ? -25.566 29.474 2.670 1.00 25.67 95 ALA B O 1
ATOM 5003 N N . THR B 2 98 ? -26.283 29.387 4.795 1.00 26.33 96 THR B N 1
ATOM 5004 C CA . THR B 2 98 ? -26.334 30.832 4.958 1.00 24.82 96 THR B CA 1
ATOM 5005 C C . THR B 2 98 ? -24.999 31.277 5.515 1.00 25.82 96 THR B C 1
ATOM 5006 O O . THR B 2 98 ? -24.439 30.613 6.361 1.00 25.87 96 THR B O 1
ATOM 5017 N N . LEU B 2 99 ? -24.379 32.280 4.893 1.00 22.84 97 LEU B N 1
ATOM 5018 C CA . LEU B 2 99 ? -23.072 32.735 5.266 1.00 25.05 97 LEU B CA 1
ATOM 5019 C C . LEU B 2 99 ? -23.179 34.101 5.915 1.00 22.19 97 LEU B C 1
ATOM 5020 O O . LEU B 2 99 ? -24.060 34.874 5.562 1.00 25.32 97 LEU B O 1
ATOM 5036 N N . VAL B 2 100 ? -22.279 34.372 6.826 1.00 23.81 98 VAL B N 1
ATOM 5037 C CA . VAL B 2 100 ? -22.158 35.672 7.487 1.00 23.80 98 VAL B CA 1
ATOM 5038 C C . VAL B 2 100 ? -20.743 36.185 7.225 1.00 23.36 98 VAL B C 1
ATOM 5039 O O . VAL B 2 100 ? -19.766 35.532 7.587 1.00 25.74 98 VAL B O 1
ATOM 5052 N N . PHE B 2 101 ? -20.639 37.363 6.622 1.00 23.33 99 PHE B N 1
ATOM 5053 C CA . PHE B 2 101 ? -19.355 38.005 6.431 1.00 23.48 99 PHE B CA 1
ATOM 5054 C C . PHE B 2 101 ? -19.282 39.332 7.172 1.00 23.06 99 PHE B C 1
ATOM 5055 O O . PHE B 2 101 ? -20.185 40.185 7.030 1.00 24.74 99 PHE B O 1
ATOM 5072 N N . ASP B 2 102 ? -18.219 39.506 7.931 1.00 22.96 100 ASP B N 1
ATOM 5073 C CA . ASP B 2 102 ? -17.866 40.793 8.514 1.00 24.73 100 ASP B CA 1
ATOM 5074 C C . ASP B 2 102 ? -17.012 41.463 7.456 1.00 23.20 100 ASP B C 1
ATOM 5075 O O . ASP B 2 102 ? -15.953 40.906 7.096 1.00 25.26 100 ASP B O 1
ATOM 5084 N N . VAL B 2 103 ? -17.443 42.580 6.890 1.00 22.91 101 VAL B N 1
ATOM 5085 C CA . VAL B 2 103 ? -16.733 43.240 5.798 1.00 21.24 101 VAL B CA 1
ATOM 5086 C C . VAL B 2 103 ? -16.398 44.651 6.202 1.00 24.75 101 VAL B C 1
ATOM 5087 O O . VAL B 2 103 ? -17.269 45.398 6.692 1.00 24.81 101 VAL B O 1
ATOM 5100 N N . GLU B 2 104 ? -15.171 45.104 5.932 1.00 23.40 102 GLU B N 1
ATOM 5101 C CA . GLU B 2 104 ? -14.795 46.476 6.147 1.00 23.16 102 GLU B CA 1
ATOM 5102 C C . GLU B 2 104 ? -14.387 47.029 4.795 1.00 25.59 102 GLU B C 1
ATOM 5103 O O . GLU B 2 104 ? -13.452 46.502 4.170 1.00 24.64 102 GLU B O 1
ATOM 5115 N N . LEU B 2 105 ? -15.028 48.064 4.332 1.00 23.28 103 LEU B N 1
ATOM 5116 C CA . LEU B 2 105 ? -14.712 48.694 3.046 1.00 24.76 103 LEU B CA 1
ATOM 5117 C C . LEU B 2 105 ? -13.626 49.706 3.312 1.00 25.63 103 LEU B C 1
ATOM 5118 O O . LEU B 2 105 ? -13.850 50.765 3.889 1.00 26.98 103 LEU B O 1
ATOM 5134 N N . LEU B 2 106 ? -12.359 49.350 2.955 1.00 24.79 104 LEU B N 1
ATOM 5135 C CA . LEU B 2 106 ? -11.202 50.151 3.356 1.00 29.97 104 LEU B CA 1
ATOM 5136 C C . LEU B 2 106 ? -11.007 51.350 2.451 1.00 30.97 104 LEU B C 1
ATOM 5137 O O . LEU B 2 106 ? -10.710 52.460 2.934 1.00 33.14 104 LEU B O 1
ATOM 5153 N N . LYS B 2 107 ? -11.185 51.150 1.149 1.00 27.53 105 LYS B N 1
ATOM 5154 C CA . LYS B 2 107 ? -11.063 52.205 0.147 1.00 32.39 105 LYS B CA 1
ATOM 5155 C C . LYS B 2 107 ? -11.548 51.731 -1.205 1.00 29.35 105 LYS B C 1
ATOM 5156 O O . LYS B 2 107 ? -11.880 50.555 -1.407 1.00 30.31 105 LYS B O 1
ATOM 5175 N N . LEU B 2 108 ? -11.602 52.676 -2.131 1.00 28.64 106 LEU B N 1
ATOM 5176 C CA . LEU B 2 108 ? -11.973 52.445 -3.514 1.00 31.30 106 LEU B CA 1
ATOM 5177 C C . LEU B 2 108 ? -10.794 52.875 -4.389 1.00 34.20 106 LEU B C 1
ATOM 5178 O O . LEU B 2 108 ? -10.201 53.925 -4.142 1.00 39.29 106 LEU B O 1
ATOM 5194 N N . GLU B 2 109 ? -10.471 52.047 -5.376 1.00 37.27 107 GLU B N 1
ATOM 5195 C CA . GLU B 2 109 ? -9.301 52.272 -6.267 1.00 39.72 107 GLU B CA 1
ATOM 5196 C C . GLU B 2 109 ? -9.754 52.267 -7.711 1.00 44.49 107 GLU B C 1
ATOM 5197 O O . GLU B 2 109 ? -10.837 51.789 -8.098 1.00 41.15 107 GLU B O 1
#